Protein AF-A0A941N6B1-F1 (afdb_monomer)

pLDDT: mean 71.6, std 17.78, range [25.84, 94.19]

Foldseek 3Di:
DDDPVVNVVVLVVVLVVVLVVLVVVLVVVVVPPVPPPPPDPDDDPDDPPDDDPPCVVVLVVLLPPDPDDPVVLVVQVLLCLLLVPPDPCPSSVNSNSLSVSLVVLLVSLQVVLVVVCVVPVVVSVVSNVVSVVSSVCSVPVVVVVSNVSSVVLLVLLLVCLLVLLLQLLVCLVVPVASLVSLLVSLVVCCVPRVSNSVLSVQLSVVCVVHPNLVSLVVSCSSSVDVLSVVVSVLCVVCRPPSPPSSVVSNVSSVVSVVVVVVVVVVVVVVVVVVVVVVVVVVVVVVVVCVVCVVVVVVVVCCVVVPVVVVVVVVVVVVVVVVVVVVVVVVVVVVVVVVVVVVVPDDDPDDDDDD

Structure (mmCIF, N/CA/C/O backbone):
data_AF-A0A941N6B1-F1
#
_entry.id   AF-A0A941N6B1-F1
#
loop_
_atom_site.group_PDB
_atom_site.id
_atom_site.type_symbol
_atom_site.label_atom_id
_atom_site.label_alt_id
_atom_site.label_comp_id
_atom_site.label_asym_id
_atom_site.label_entity_id
_atom_site.label_seq_id
_atom_site.pdbx_PDB_ins_code
_atom_site.Cartn_x
_atom_site.Cartn_y
_atom_site.Cartn_z
_atom_site.occupancy
_atom_site.B_iso_or_equiv
_atom_site.auth_seq_id
_atom_site.auth_comp_id
_atom_site.auth_asym_id
_atom_site.auth_atom_id
_atom_site.pdbx_PDB_model_num
ATOM 1 N N . MET A 1 1 ? -33.168 34.845 32.664 1.00 43.12 1 MET A N 1
ATOM 2 C CA . MET A 1 1 ? -33.801 34.645 31.342 1.00 43.12 1 MET A CA 1
ATOM 3 C C . MET A 1 1 ? -33.244 33.358 30.769 1.00 43.12 1 MET A C 1
ATOM 5 O O . MET A 1 1 ? -32.049 33.274 30.522 1.00 43.12 1 MET A O 1
ATOM 9 N N . THR A 1 2 ? -34.079 32.328 30.739 1.00 44.28 2 THR A N 1
ATOM 10 C CA . THR A 1 2 ? -33.738 30.943 30.415 1.00 44.28 2 THR A CA 1
ATOM 11 C C . THR A 1 2 ? -33.480 30.797 28.919 1.00 44.28 2 THR A C 1
ATOM 13 O O . THR A 1 2 ? -34.307 31.182 28.098 1.00 44.28 2 THR A O 1
ATOM 16 N N . VAL A 1 3 ? -32.328 30.235 28.557 1.00 50.97 3 VAL A N 1
ATOM 17 C CA . VAL A 1 3 ? -32.100 29.738 27.197 1.00 50.97 3 VAL A CA 1
ATOM 18 C C . VAL A 1 3 ? -33.069 28.579 26.994 1.00 50.97 3 VAL A C 1
ATOM 20 O O . VAL A 1 3 ? -33.001 27.587 27.718 1.00 50.97 3 VAL A O 1
ATOM 23 N N . THR A 1 4 ? -34.018 28.726 26.073 1.00 61.66 4 THR A N 1
ATOM 24 C CA . THR A 1 4 ? -34.947 27.650 25.728 1.00 61.66 4 THR A CA 1
ATOM 25 C C . THR A 1 4 ? -34.169 26.512 25.072 1.00 61.66 4 THR A C 1
ATOM 27 O O . THR A 1 4 ? -33.233 26.750 24.305 1.00 61.66 4 THR A O 1
ATOM 30 N N . ALA A 1 5 ? -34.535 25.267 25.386 1.00 59.88 5 ALA A N 1
ATOM 31 C CA . ALA A 1 5 ? -33.906 24.063 24.837 1.00 59.88 5 ALA A CA 1
ATOM 32 C C . ALA A 1 5 ? -33.802 24.101 23.296 1.00 59.88 5 ALA A C 1
ATOM 34 O O . ALA A 1 5 ? -32.828 23.605 22.732 1.00 59.88 5 ALA A O 1
ATOM 35 N N . ASP A 1 6 ? -34.733 24.794 22.637 1.00 61.31 6 ASP A N 1
ATOM 36 C CA . ASP A 1 6 ? -34.735 25.045 21.195 1.00 61.31 6 ASP A CA 1
ATOM 37 C C . ASP A 1 6 ? -33.482 25.777 20.702 1.00 61.31 6 ASP A C 1
ATOM 39 O O . ASP A 1 6 ? -32.901 25.394 19.691 1.00 61.31 6 ASP A O 1
ATOM 43 N N . GLN A 1 7 ? -32.996 26.786 21.431 1.00 62.84 7 GLN A N 1
ATOM 44 C CA . GLN A 1 7 ? -31.785 27.525 21.049 1.00 62.84 7 GLN A CA 1
ATOM 45 C C . GLN A 1 7 ? -30.529 26.643 21.141 1.00 62.84 7 GLN A C 1
ATOM 47 O O . GLN A 1 7 ? -29.601 26.791 20.344 1.00 62.84 7 GLN A O 1
ATOM 52 N N . MET A 1 8 ? -30.509 25.684 22.075 1.00 57.06 8 MET A N 1
ATOM 53 C CA . MET A 1 8 ? -29.417 24.712 22.207 1.00 57.06 8 MET A CA 1
ATOM 54 C C . MET A 1 8 ? -29.451 23.672 21.083 1.00 57.06 8 MET A C 1
ATOM 56 O O . MET A 1 8 ? -28.404 23.295 20.554 1.00 57.06 8 MET A O 1
ATOM 60 N N . LEU A 1 9 ? -30.653 23.241 20.694 1.00 63.19 9 LEU A N 1
ATOM 61 C CA . LEU A 1 9 ? -30.864 22.267 19.629 1.00 63.19 9 LEU A CA 1
ATOM 62 C C . LEU A 1 9 ? -30.492 22.867 18.269 1.00 63.19 9 LEU A C 1
ATOM 64 O O . LEU A 1 9 ? -29.760 22.235 17.515 1.00 63.19 9 LEU A O 1
ATOM 68 N N . ILE A 1 10 ? -30.877 24.121 18.006 1.00 69.56 10 ILE A N 1
ATOM 69 C CA . ILE A 1 10 ? -30.529 24.846 16.775 1.00 69.56 10 ILE A CA 1
ATOM 70 C C . ILE A 1 10 ? -29.013 25.049 16.663 1.00 69.56 10 ILE A C 1
ATOM 72 O O . ILE A 1 10 ? -28.445 24.771 15.610 1.00 69.56 10 ILE A O 1
ATOM 76 N N . ALA A 1 11 ? -28.327 25.470 17.730 1.00 58.66 11 ALA A N 1
ATOM 77 C CA . ALA A 1 11 ? -26.875 25.669 17.691 1.00 58.66 11 ALA A CA 1
ATOM 78 C C . ALA A 1 11 ? -26.107 24.357 17.443 1.00 58.66 11 ALA A C 1
ATOM 80 O O . ALA A 1 11 ? -25.163 24.331 16.650 1.00 58.66 11 ALA A O 1
ATOM 81 N N . ALA A 1 12 ? -26.536 23.256 18.069 1.00 60.72 12 ALA A N 1
ATOM 82 C CA . ALA A 1 12 ? -25.964 21.933 17.831 1.00 60.72 12 ALA A CA 1
ATOM 83 C C . ALA A 1 12 ? -26.237 21.438 16.401 1.00 60.72 12 ALA A C 1
ATOM 85 O O . ALA A 1 12 ? -25.338 20.887 15.763 1.00 60.72 12 ALA A O 1
ATOM 86 N N . PHE A 1 13 ? -27.442 21.682 15.876 1.00 73.56 13 PHE A N 1
ATOM 87 C CA . PHE A 1 13 ? -27.813 21.307 14.513 1.00 73.56 13 PHE A CA 1
ATOM 88 C C . PHE A 1 13 ? -27.018 22.103 13.479 1.00 73.56 13 PHE A C 1
ATOM 90 O O . PHE A 1 13 ? -26.454 21.509 12.570 1.00 73.56 13 PHE A O 1
ATOM 97 N N . VAL A 1 14 ? -26.905 23.424 13.646 1.00 72.44 14 VAL A N 1
ATOM 98 C CA . VAL A 1 14 ? -26.147 24.311 12.748 1.00 72.44 14 VAL A CA 1
ATOM 99 C C . VAL A 1 14 ? -24.652 23.988 12.785 1.00 72.44 14 VAL A C 1
ATOM 101 O O . VAL A 1 14 ? -24.006 23.937 11.741 1.00 72.44 14 VAL A O 1
ATOM 104 N N . GLY A 1 15 ? -24.097 23.698 13.966 1.00 64.06 15 GLY A N 1
ATOM 105 C CA . GLY A 1 15 ? -22.713 23.241 14.097 1.00 64.06 15 GLY A CA 1
ATOM 106 C C . GLY A 1 15 ? -22.473 21.898 13.401 1.00 64.06 15 GLY A C 1
ATOM 107 O O . GLY A 1 15 ? -21.506 21.757 12.655 1.00 64.06 15 GLY A O 1
ATOM 108 N N . CYS A 1 16 ? -23.374 20.927 13.583 1.00 67.62 16 CYS A N 1
ATOM 109 C CA . CYS A 1 16 ? -23.267 19.617 12.939 1.00 67.62 16 CYS A CA 1
ATOM 110 C C . CYS A 1 16 ? -23.461 19.690 11.421 1.00 67.62 16 CYS A C 1
ATOM 112 O O . CYS A 1 16 ? -22.735 19.015 10.695 1.00 67.62 16 CYS A O 1
ATOM 114 N N . THR A 1 17 ? -24.389 20.510 10.919 1.00 70.88 17 THR A N 1
ATOM 115 C CA . THR A 1 17 ? -24.634 20.658 9.477 1.00 70.88 17 THR A CA 1
ATOM 116 C C . THR A 1 17 ? -23.510 21.412 8.783 1.00 70.88 17 THR A C 1
ATOM 118 O O . THR A 1 17 ? -23.092 20.987 7.711 1.00 70.88 17 THR A O 1
ATOM 121 N N . LEU A 1 18 ? -22.945 22.457 9.398 1.00 67.56 18 LEU A N 1
ATOM 122 C CA . LEU A 1 18 ? -21.764 23.144 8.864 1.00 67.56 18 LEU A CA 1
ATOM 123 C C . LEU A 1 18 ? -20.530 22.238 8.873 1.00 67.56 18 LEU A C 1
ATOM 125 O O . LEU A 1 18 ? -19.779 22.220 7.901 1.00 67.56 18 LEU A O 1
ATOM 129 N N . LEU A 1 19 ? -20.335 21.443 9.929 1.00 64.88 19 LEU A N 1
ATOM 130 C CA . LEU A 1 19 ? -19.228 20.489 10.004 1.00 64.88 19 LEU A CA 1
ATOM 131 C C . LEU A 1 19 ? -19.401 19.369 8.967 1.00 64.88 19 LEU A C 1
ATOM 133 O O . LEU A 1 19 ? -18.454 19.055 8.249 1.00 64.88 19 LEU A O 1
ATOM 137 N N . ALA A 1 20 ? -20.615 18.834 8.808 1.00 67.56 20 ALA A N 1
ATOM 138 C CA . ALA A 1 20 ? -20.938 17.843 7.783 1.00 67.56 20 ALA A CA 1
ATOM 139 C C . ALA A 1 20 ? -20.770 18.400 6.359 1.00 67.56 20 ALA A C 1
ATOM 141 O O . ALA A 1 20 ? -20.212 17.717 5.502 1.00 67.56 20 ALA A O 1
ATOM 142 N N . LEU A 1 21 ? -21.187 19.643 6.107 1.00 72.75 21 LEU A N 1
ATOM 143 C CA . LEU A 1 21 ? -21.053 20.306 4.809 1.00 72.75 21 LEU A CA 1
ATOM 144 C C . LEU A 1 21 ? -19.586 20.623 4.487 1.00 72.75 21 LEU A C 1
ATOM 146 O O . LEU A 1 21 ? -19.147 20.388 3.365 1.00 72.75 21 LEU A O 1
ATOM 150 N N . CYS A 1 22 ? -18.789 21.045 5.471 1.00 62.22 22 CYS A N 1
ATOM 151 C CA . CYS A 1 22 ? -17.341 21.213 5.319 1.00 62.22 22 CYS A CA 1
ATOM 152 C C . CYS A 1 22 ? -16.633 19.880 5.040 1.00 62.22 22 CYS A C 1
ATOM 154 O O . CYS A 1 22 ? -15.787 19.811 4.149 1.00 62.22 22 CYS A O 1
ATOM 156 N N . VAL A 1 23 ? -17.003 18.805 5.744 1.00 64.56 23 VAL A N 1
ATOM 157 C CA . VAL A 1 23 ? -16.482 17.453 5.480 1.00 64.56 23 VAL A CA 1
ATOM 158 C C . VAL A 1 23 ? -16.884 16.974 4.083 1.00 64.56 23 VAL A C 1
ATOM 160 O O . VAL A 1 23 ? -16.048 16.421 3.375 1.00 64.56 23 VAL A O 1
ATOM 163 N N . GLN A 1 24 ? -18.117 17.235 3.639 1.00 66.19 24 GLN A N 1
ATOM 164 C CA . GLN A 1 24 ? -18.575 16.903 2.286 1.00 66.19 24 GLN A CA 1
ATOM 165 C C . GLN A 1 24 ? -17.889 17.739 1.200 1.00 66.19 24 GLN A C 1
ATOM 167 O O . GLN A 1 24 ? -17.596 17.205 0.134 1.00 66.19 24 GLN A O 1
ATOM 172 N N . LEU A 1 25 ? -17.598 19.018 1.445 1.00 63.56 25 LEU A N 1
ATOM 173 C CA . LEU A 1 25 ? -16.858 19.870 0.510 1.00 63.56 25 LEU A CA 1
ATOM 174 C C . LEU A 1 25 ? -15.389 19.464 0.414 1.00 63.56 25 LEU A C 1
ATOM 176 O O . LEU A 1 25 ? -14.851 19.436 -0.688 1.00 63.56 25 LEU A O 1
ATOM 180 N N . ILE A 1 26 ? -14.760 19.073 1.525 1.00 59.50 26 ILE A N 1
ATOM 181 C CA . ILE A 1 26 ? -13.429 18.459 1.506 1.00 59.50 26 ILE A CA 1
ATOM 182 C C . ILE A 1 26 ? -13.492 17.135 0.739 1.00 59.50 26 ILE A C 1
ATOM 184 O O . ILE A 1 26 ? -12.717 16.931 -0.186 1.00 59.50 26 ILE A O 1
ATOM 188 N N . ALA A 1 27 ? -14.452 16.258 1.038 1.00 55.72 27 ALA A N 1
ATOM 189 C CA . ALA A 1 27 ? -14.603 14.991 0.328 1.00 55.72 27 ALA A CA 1
ATOM 190 C C . ALA A 1 27 ? -14.832 15.190 -1.180 1.00 55.72 27 ALA A C 1
ATOM 192 O O . ALA A 1 27 ? -14.247 14.464 -1.974 1.00 55.72 27 ALA A O 1
ATOM 193 N N . ARG A 1 28 ? -15.622 16.193 -1.591 1.00 57.41 28 ARG A N 1
ATOM 194 C CA . ARG A 1 28 ? -15.889 16.518 -3.004 1.00 57.41 28 ARG A CA 1
ATOM 195 C C . ARG A 1 28 ? -14.727 17.224 -3.698 1.00 57.41 28 ARG A C 1
ATOM 197 O O . ARG A 1 28 ? -14.418 16.868 -4.826 1.00 57.41 28 ARG A O 1
ATOM 204 N N . GLY A 1 29 ? -14.059 18.167 -3.037 1.00 51.62 29 GLY A N 1
ATOM 205 C CA . GLY A 1 29 ? -12.864 18.835 -3.566 1.00 51.62 29 GLY A CA 1
ATOM 206 C C . GLY A 1 29 ? -11.675 17.883 -3.720 1.00 51.62 29 GLY A C 1
ATOM 207 O O . GLY A 1 29 ? -10.815 18.100 -4.563 1.00 51.62 29 GLY A O 1
ATOM 208 N N . LEU A 1 30 ? -11.657 16.796 -2.945 1.00 50.44 30 LEU A N 1
ATOM 209 C CA . LEU A 1 30 ? -10.682 15.710 -3.052 1.00 50.44 30 LEU A CA 1
ATOM 210 C C . LEU A 1 30 ? -11.133 14.569 -3.979 1.00 50.44 30 LEU A C 1
ATOM 212 O O . LEU A 1 30 ? -10.287 13.848 -4.501 1.00 50.44 30 LEU A O 1
ATOM 216 N N . ALA A 1 31 ? -12.443 14.404 -4.193 1.00 42.66 31 ALA A N 1
ATOM 217 C CA . ALA A 1 31 ? -13.021 13.466 -5.160 1.00 42.66 31 ALA A CA 1
ATOM 218 C C . ALA A 1 31 ? -13.128 14.044 -6.577 1.00 42.66 31 ALA A C 1
ATOM 220 O O . ALA A 1 31 ? -13.422 13.297 -7.511 1.00 42.66 31 ALA A O 1
ATOM 221 N N . GLN A 1 32 ? -12.858 15.340 -6.767 1.00 44.34 32 GLN A N 1
ATOM 222 C CA . GLN A 1 32 ? -12.487 15.855 -8.077 1.00 44.34 32 GLN A CA 1
ATOM 223 C C . GLN A 1 32 ? -11.151 15.217 -8.445 1.00 44.34 32 GLN A C 1
ATOM 225 O O . GLN A 1 32 ? -10.081 15.732 -8.133 1.00 44.34 32 GLN A O 1
ATOM 230 N N . LYS A 1 33 ? -11.247 14.050 -9.095 1.00 36.84 33 LYS A N 1
ATOM 231 C CA . LYS A 1 33 ? -10.248 13.544 -10.029 1.00 36.84 33 LYS A CA 1
ATOM 232 C C . LYS A 1 33 ? -9.830 14.781 -10.836 1.00 36.84 33 LYS A C 1
ATOM 234 O O . LYS A 1 33 ? -10.687 15.288 -11.565 1.00 36.84 33 LYS A O 1
ATOM 239 N N . PRO A 1 34 ? -8.619 15.353 -10.647 1.00 39.38 34 PRO A N 1
ATOM 240 C CA . PRO A 1 34 ? -8.145 16.317 -11.624 1.00 39.38 34 PRO A CA 1
ATOM 241 C C . PRO A 1 34 ? -8.257 15.559 -12.934 1.00 39.38 34 PRO A C 1
ATOM 243 O O . PRO A 1 34 ? -7.842 14.394 -12.980 1.00 39.38 34 PRO A O 1
ATOM 246 N N . ALA A 1 35 ? -8.993 16.137 -13.885 1.00 33.75 35 ALA A N 1
ATOM 247 C CA . ALA A 1 35 ? -9.203 15.531 -15.183 1.00 33.75 35 ALA A CA 1
ATOM 248 C C . ALA A 1 35 ? -7.864 14.924 -15.596 1.00 33.75 35 ALA A C 1
ATOM 250 O O . ALA A 1 35 ? -6.841 15.611 -15.543 1.00 33.75 35 ALA A O 1
ATOM 251 N N . GLY A 1 36 ? -7.857 13.610 -15.842 1.00 35.09 36 GLY A N 1
ATOM 252 C CA . GLY A 1 36 ? -6.786 13.071 -16.653 1.00 35.09 36 GLY A CA 1
ATOM 253 C C . GLY A 1 36 ? -6.908 13.880 -17.925 1.00 35.09 36 GLY A C 1
ATOM 254 O O . GLY A 1 36 ? -7.916 13.759 -18.612 1.00 35.09 36 GLY A O 1
ATOM 255 N N . GLU A 1 37 ? -6.000 14.831 -18.116 1.00 34.66 37 GLU A N 1
ATOM 256 C CA . GLU A 1 37 ? -5.733 15.307 -19.453 1.00 34.66 37 GLU A CA 1
ATOM 257 C C . GLU A 1 37 ? -5.321 14.038 -20.179 1.00 34.66 37 GLU A C 1
ATOM 259 O O . GLU A 1 37 ? -4.332 13.398 -19.809 1.00 34.66 37 GLU A O 1
ATOM 264 N N . ASP A 1 38 ? -6.197 13.592 -21.073 1.00 29.31 38 ASP A N 1
ATOM 265 C CA . ASP A 1 38 ? -5.903 12.531 -22.011 1.00 29.31 38 ASP A CA 1
ATOM 266 C C . ASP A 1 38 ? -4.606 12.957 -22.701 1.00 29.31 38 ASP A C 1
ATOM 268 O O . ASP A 1 38 ? -4.573 13.929 -23.457 1.00 29.31 38 ASP A O 1
ATOM 272 N N . PHE A 1 39 ? -3.500 12.322 -22.318 1.00 37.22 39 PHE A N 1
ATOM 273 C CA . PHE A 1 39 ? -2.196 12.622 -22.877 1.00 37.22 39 PHE A CA 1
ATOM 274 C C . PHE A 1 39 ? -2.171 12.032 -24.287 1.00 37.22 39 PHE A C 1
ATOM 276 O O . PHE A 1 39 ? -1.805 10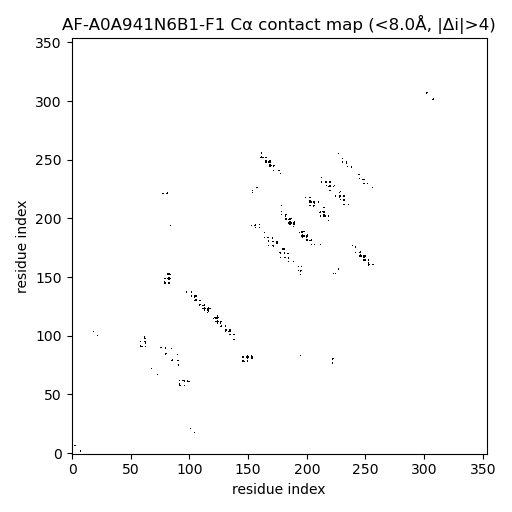.874 -24.484 1.00 37.22 39 PHE A O 1
ATOM 283 N N . GLU A 1 40 ? -2.628 12.820 -25.259 1.00 28.77 40 GLU A N 1
ATOM 284 C CA . GLU A 1 40 ? -2.414 12.563 -26.680 1.00 28.77 40 GLU A CA 1
ATOM 285 C C . GLU A 1 40 ? -0.905 12.675 -26.975 1.00 28.77 40 GLU A C 1
ATOM 287 O O . GLU A 1 40 ? -0.305 13.738 -26.774 1.00 28.77 40 GLU A O 1
ATOM 292 N N . PRO A 1 41 ? -0.244 11.595 -27.430 1.00 32.19 41 PRO A N 1
ATOM 293 C CA . PRO A 1 41 ? 1.192 11.605 -27.652 1.00 32.19 41 PRO A CA 1
ATOM 294 C C . PRO A 1 41 ? 1.497 12.313 -28.978 1.00 32.19 41 PRO A C 1
ATOM 296 O O . PRO A 1 41 ? 1.450 11.697 -30.042 1.00 32.19 41 PRO A O 1
ATOM 299 N N . GLY A 1 42 ? 1.829 13.605 -28.931 1.00 33.56 42 GLY A N 1
ATOM 300 C CA . GLY A 1 42 ? 2.245 14.324 -30.141 1.00 33.56 42 GLY A CA 1
ATOM 301 C C . GLY A 1 42 ? 2.570 15.811 -30.018 1.00 33.56 42 GLY A C 1
ATOM 302 O O . GLY A 1 42 ? 3.196 16.347 -30.931 1.00 33.56 42 GLY A O 1
ATOM 303 N N . GLU A 1 43 ? 2.208 16.495 -28.930 1.00 25.84 43 GLU A N 1
ATOM 304 C CA . GLU A 1 43 ? 2.400 17.947 -28.853 1.00 25.84 43 GLU A CA 1
ATOM 305 C C . GLU A 1 43 ? 3.670 18.325 -28.077 1.00 25.84 43 GLU A C 1
ATOM 307 O O . GLU A 1 43 ? 3.862 17.996 -26.906 1.00 25.84 43 GLU A O 1
ATOM 312 N N . SER A 1 44 ? 4.582 19.001 -28.776 1.00 27.75 44 SER A N 1
ATOM 313 C CA . SER A 1 44 ? 5.850 19.510 -28.261 1.00 27.75 44 SER A CA 1
ATOM 314 C C . SER A 1 44 ? 5.668 20.306 -26.968 1.00 27.75 44 SER A C 1
ATOM 316 O O . SER A 1 44 ? 4.887 21.255 -26.920 1.00 27.75 44 SER A O 1
ATOM 318 N N . VAL A 1 45 ? 6.465 19.962 -25.951 1.00 37.34 45 VAL A N 1
ATOM 319 C CA . VAL A 1 45 ? 6.555 20.627 -24.642 1.00 37.34 45 VAL A CA 1
ATOM 320 C C . VAL A 1 45 ? 7.097 22.055 -24.801 1.00 37.34 45 VAL A C 1
ATOM 322 O O . VAL A 1 45 ? 8.258 22.345 -24.524 1.00 37.34 45 VAL A O 1
ATOM 325 N N . GLN A 1 46 ? 6.255 22.973 -25.263 1.00 29.98 46 GLN A N 1
ATOM 326 C CA . GLN A 1 46 ? 6.505 24.409 -25.253 1.00 29.98 46 GLN A CA 1
ATOM 327 C C . GLN A 1 46 ? 5.196 25.133 -24.959 1.00 29.98 46 GLN A C 1
ATOM 329 O O . GLN A 1 46 ? 4.392 25.403 -25.841 1.00 29.98 46 GLN A O 1
ATOM 334 N N . GLY A 1 47 ? 5.003 25.470 -23.683 1.00 31.11 47 GLY A N 1
ATOM 335 C CA . GLY A 1 47 ? 3.927 26.368 -23.274 1.00 31.11 47 GLY A CA 1
ATOM 336 C C . GLY A 1 47 ? 3.145 25.915 -22.052 1.00 31.11 47 GLY A C 1
ATOM 337 O O . GLY A 1 47 ? 1.920 25.911 -22.091 1.00 31.11 47 GLY A O 1
ATOM 338 N N . VAL A 1 48 ? 3.808 25.632 -20.924 1.00 32.41 48 VAL A N 1
ATOM 339 C CA . VAL A 1 48 ? 3.110 25.644 -19.626 1.00 32.41 48 VAL A CA 1
ATOM 340 C C . VAL A 1 48 ? 2.823 27.105 -19.264 1.00 32.41 48 VAL A C 1
ATOM 342 O O . VAL A 1 48 ? 3.530 27.743 -18.487 1.00 32.41 48 VAL A O 1
ATOM 345 N N . ARG A 1 49 ? 1.794 27.676 -19.895 1.00 28.66 49 ARG A N 1
ATOM 346 C CA . ARG A 1 49 ? 1.201 28.955 -19.507 1.00 28.66 49 ARG A CA 1
ATOM 347 C C . ARG A 1 49 ? 0.421 28.704 -18.221 1.00 28.66 49 ARG A C 1
ATOM 349 O O . ARG A 1 49 ? -0.626 28.073 -18.250 1.00 28.66 49 ARG A O 1
ATOM 356 N N . HIS A 1 50 ? 0.952 29.168 -17.094 1.00 35.75 50 HIS A N 1
ATOM 357 C CA . HIS A 1 50 ? 0.299 29.125 -15.786 1.00 35.75 50 HIS A CA 1
ATOM 358 C C . HIS A 1 50 ? -1.057 29.866 -15.816 1.00 35.75 50 HIS A C 1
ATOM 360 O O . HIS A 1 50 ? -1.057 31.0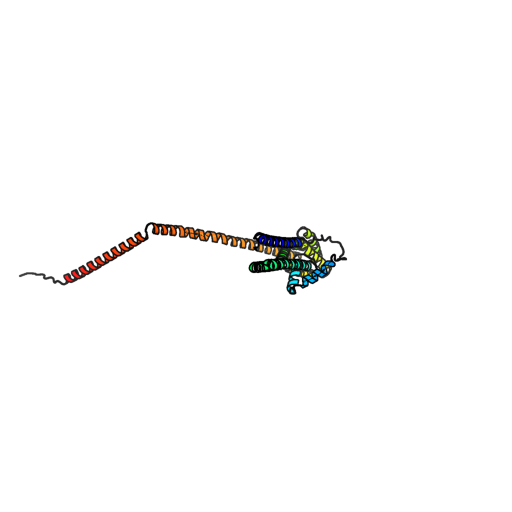97 -15.871 1.00 35.75 50 HIS A O 1
ATOM 366 N N . PRO A 1 51 ? -2.220 29.192 -15.713 1.00 33.31 51 PRO A N 1
ATOM 367 C CA . PRO A 1 51 ? -3.495 29.869 -15.538 1.00 33.31 51 PRO A CA 1
ATOM 368 C C . PRO A 1 51 ? -3.783 29.934 -14.032 1.00 33.31 51 PRO A C 1
ATOM 370 O O . PRO A 1 51 ? -4.166 28.938 -13.416 1.00 33.31 51 PRO A O 1
ATOM 373 N N . GLY A 1 52 ? -3.552 31.095 -13.410 1.00 35.16 52 GLY A N 1
ATOM 374 C CA . GLY A 1 52 ? -3.983 31.346 -12.024 1.00 35.16 52 GLY A CA 1
ATOM 375 C C . GLY A 1 52 ? -3.013 32.125 -11.131 1.00 35.16 52 GLY A C 1
ATOM 376 O O . GLY A 1 52 ? -2.876 31.792 -9.953 1.00 35.16 52 GLY A O 1
ATOM 377 N N . GLU A 1 53 ? -2.349 33.160 -11.651 1.00 39.56 53 GLU A N 1
ATOM 378 C CA . GLU A 1 53 ? -1.425 34.016 -10.884 1.00 39.56 53 GLU A CA 1
ATOM 379 C C . GLU A 1 53 ? -2.076 34.804 -9.728 1.00 39.56 53 GLU A C 1
ATOM 381 O O . GLU A 1 53 ? -1.374 35.237 -8.817 1.00 39.56 53 GLU A O 1
ATOM 386 N N . SER A 1 54 ? -3.405 34.932 -9.667 1.00 42.81 54 SER A N 1
ATOM 387 C CA . SER A 1 54 ? -4.071 35.705 -8.604 1.00 42.81 54 SER A CA 1
ATOM 388 C C . SER A 1 54 ? -4.237 34.954 -7.272 1.00 42.81 54 SER A C 1
ATOM 390 O O . SER A 1 54 ? -4.419 35.585 -6.232 1.00 42.81 54 SER A O 1
ATOM 392 N N . ILE A 1 55 ? -4.122 33.617 -7.254 1.00 44.09 55 ILE A N 1
ATOM 393 C CA . ILE A 1 55 ? -4.319 32.793 -6.039 1.00 44.09 55 ILE A CA 1
ATOM 394 C C . ILE A 1 55 ? -2.977 32.383 -5.398 1.00 44.09 55 ILE A C 1
ATOM 396 O O . ILE A 1 55 ? -2.937 31.997 -4.226 1.00 44.09 55 ILE A O 1
ATOM 400 N N . GLY A 1 56 ? -1.858 32.512 -6.125 1.00 43.09 56 GLY A N 1
ATOM 401 C CA . GLY A 1 56 ? -0.520 32.062 -5.708 1.00 43.09 56 GLY A CA 1
ATOM 402 C C . GLY A 1 56 ? 0.064 32.784 -4.486 1.00 43.09 56 GLY A C 1
ATOM 403 O O . GLY A 1 56 ? 0.793 32.187 -3.690 1.00 43.09 56 GLY A O 1
ATOM 404 N N . PHE A 1 57 ? -0.279 34.059 -4.296 1.00 44.34 57 PHE A N 1
ATOM 405 C CA . PHE A 1 57 ? 0.219 34.856 -3.171 1.00 44.34 57 PHE A CA 1
ATOM 406 C C . PHE A 1 57 ? -0.475 34.487 -1.851 1.00 44.34 57 PHE A C 1
ATOM 408 O O . PHE A 1 57 ? 0.181 34.227 -0.841 1.00 44.34 57 PHE A O 1
ATOM 415 N N . VAL A 1 58 ? -1.806 34.362 -1.880 1.00 46.31 58 VAL A N 1
ATOM 416 C CA . VAL A 1 58 ? -2.620 34.007 -0.706 1.00 46.31 58 VAL A CA 1
ATOM 417 C C . VAL A 1 58 ? -2.361 32.560 -0.276 1.00 46.31 58 VAL A C 1
ATOM 419 O O . VAL A 1 58 ? -2.256 32.284 0.917 1.00 46.31 58 VAL A O 1
ATOM 422 N N . THR A 1 59 ? -2.158 31.642 -1.230 1.00 47.03 59 THR A N 1
ATOM 423 C CA . THR A 1 59 ? -1.763 30.251 -0.934 1.00 47.03 59 THR A CA 1
ATOM 424 C C . THR A 1 59 ? -0.389 30.161 -0.265 1.00 47.03 59 THR A C 1
ATOM 426 O O . THR A 1 59 ? -0.238 29.384 0.678 1.00 47.03 59 THR A O 1
ATOM 429 N N . ARG A 1 60 ? 0.605 30.965 -0.678 1.00 48.75 60 ARG A N 1
ATOM 430 C CA . ARG A 1 60 ? 1.929 31.005 -0.022 1.00 48.75 60 ARG A CA 1
ATOM 431 C C . ARG A 1 60 ? 1.879 31.596 1.387 1.00 48.75 60 ARG A C 1
ATOM 433 O O . ARG A 1 60 ? 2.541 31.061 2.274 1.00 48.75 60 ARG A O 1
ATOM 440 N N . LEU A 1 61 ? 1.076 32.638 1.608 1.00 42.09 61 LEU A N 1
ATOM 441 C CA . LEU A 1 61 ? 0.914 33.247 2.931 1.00 42.09 61 LEU A CA 1
ATOM 442 C C . LEU A 1 61 ? 0.164 32.326 3.907 1.00 42.09 61 LEU A C 1
ATOM 444 O O . LEU A 1 61 ? 0.619 32.139 5.033 1.00 42.09 61 LEU A O 1
ATOM 448 N N . LEU A 1 62 ? -0.912 31.659 3.472 1.00 42.03 62 LEU A N 1
ATOM 449 C CA . LEU A 1 62 ? -1.646 30.699 4.313 1.00 42.03 62 LEU A CA 1
ATOM 450 C C . LEU A 1 62 ? -0.879 29.391 4.572 1.00 42.03 62 LEU A C 1
ATOM 452 O O . LEU A 1 62 ? -1.070 28.758 5.614 1.00 42.03 62 LEU A O 1
ATOM 456 N N . ALA A 1 63 ? 0.008 28.977 3.662 1.00 41.91 63 ALA A N 1
ATOM 457 C CA . ALA A 1 63 ? 0.903 27.837 3.875 1.00 41.91 63 ALA A CA 1
ATOM 458 C C . ALA A 1 63 ? 2.037 28.133 4.880 1.00 41.91 63 ALA A C 1
ATOM 460 O O . ALA A 1 63 ? 2.699 27.197 5.339 1.00 41.91 63 ALA A O 1
ATOM 461 N N . GLY A 1 64 ? 2.266 29.410 5.215 1.00 41.59 64 GLY A N 1
ATOM 462 C CA . GLY A 1 64 ? 3.286 29.873 6.161 1.00 41.59 64 GLY A CA 1
ATOM 463 C C . GLY A 1 64 ? 2.844 29.924 7.628 1.00 41.59 64 GLY A C 1
ATOM 464 O O . GLY A 1 64 ? 3.698 30.038 8.499 1.00 41.59 64 GLY A O 1
ATOM 465 N N . ILE A 1 65 ? 1.543 29.800 7.922 1.00 44.31 65 ILE A N 1
ATOM 466 C CA . ILE A 1 65 ? 0.995 30.005 9.280 1.00 44.31 65 ILE A CA 1
ATOM 467 C C . ILE A 1 65 ? 1.330 28.845 10.240 1.00 44.31 65 ILE A C 1
ATOM 469 O O . ILE A 1 65 ? 1.351 29.038 11.452 1.00 44.31 65 ILE A O 1
ATOM 473 N N . PHE A 1 66 ? 1.680 27.660 9.726 1.00 39.94 66 PHE A N 1
ATOM 474 C CA . PHE A 1 66 ? 2.193 26.556 10.543 1.00 39.94 66 PHE A CA 1
ATOM 475 C C . PHE A 1 66 ? 3.512 26.023 9.965 1.00 39.94 66 PHE A C 1
ATOM 477 O O . PHE A 1 66 ? 3.502 25.471 8.857 1.00 39.94 66 PHE A O 1
ATOM 484 N N . PRO A 1 67 ? 4.646 26.137 10.684 1.00 37.31 67 PRO A N 1
ATOM 485 C CA . PRO A 1 67 ? 5.904 25.539 10.264 1.00 37.31 67 PRO A CA 1
ATOM 486 C C . PRO A 1 67 ? 5.787 24.017 10.383 1.00 37.31 67 PRO A C 1
ATOM 488 O O . PRO A 1 67 ? 6.045 23.429 11.428 1.00 37.31 67 PRO A O 1
ATOM 491 N N . GLN A 1 68 ? 5.369 23.351 9.305 1.00 44.44 68 GLN A N 1
ATOM 492 C CA . GLN A 1 68 ? 5.586 21.915 9.194 1.00 44.44 68 GLN A CA 1
ATOM 493 C C . GLN A 1 68 ? 7.088 21.673 9.044 1.00 44.44 68 GLN A C 1
ATOM 495 O O . GLN A 1 68 ? 7.737 22.240 8.161 1.00 44.44 68 GLN A O 1
ATOM 500 N N . THR A 1 69 ? 7.627 20.829 9.921 1.00 42.09 69 THR A N 1
ATOM 501 C CA . THR A 1 69 ? 8.999 20.318 9.902 1.00 42.09 69 THR A CA 1
ATOM 502 C C . THR A 1 69 ? 9.387 19.936 8.470 1.00 42.09 69 THR A C 1
ATOM 504 O O . THR A 1 69 ? 8.598 19.288 7.781 1.00 42.09 69 THR A O 1
ATOM 507 N N . ARG A 1 70 ? 10.592 20.312 8.008 1.00 44.72 70 ARG A N 1
ATOM 508 C CA . ARG A 1 70 ? 11.070 20.047 6.630 1.00 44.72 70 ARG A CA 1
ATOM 509 C C . ARG A 1 70 ? 10.843 18.593 6.175 1.00 44.72 70 ARG A C 1
ATOM 511 O O . ARG A 1 70 ? 10.490 18.382 5.021 1.00 44.72 70 ARG A O 1
ATOM 518 N N . GLY A 1 71 ? 10.944 17.625 7.092 1.00 44.56 71 GLY A N 1
ATOM 519 C CA . GLY A 1 71 ? 10.649 16.212 6.822 1.00 44.56 71 GLY A CA 1
ATOM 520 C C . GLY A 1 71 ? 9.176 15.913 6.503 1.00 44.56 71 GLY A C 1
ATOM 521 O O . GLY A 1 71 ? 8.904 15.148 5.591 1.00 44.56 71 GLY A O 1
ATOM 522 N N . GLY A 1 72 ? 8.210 16.558 7.168 1.00 47.44 72 GLY A N 1
ATOM 523 C CA . GLY A 1 72 ? 6.779 16.314 6.934 1.00 47.44 72 GLY A CA 1
ATOM 524 C C . GLY A 1 72 ? 6.299 16.779 5.556 1.00 47.44 72 GLY A C 1
ATOM 525 O O . GLY A 1 72 ? 5.471 16.111 4.938 1.00 47.44 72 GLY A O 1
ATOM 526 N N . ARG A 1 73 ? 6.863 17.882 5.039 1.00 51.06 73 ARG A N 1
ATOM 527 C CA . ARG A 1 73 ? 6.603 18.348 3.666 1.00 51.06 73 ARG A CA 1
ATOM 528 C C . ARG A 1 73 ? 7.156 17.380 2.622 1.00 51.06 73 ARG A C 1
ATOM 530 O O . ARG A 1 73 ? 6.429 17.044 1.698 1.00 51.06 73 ARG A O 1
ATOM 537 N N . GLN A 1 74 ? 8.376 16.879 2.814 1.00 54.31 74 GLN A N 1
ATOM 538 C CA . GLN A 1 74 ? 8.987 15.900 1.906 1.00 54.31 74 GLN A CA 1
ATOM 539 C C . GLN A 1 74 ? 8.211 14.576 1.885 1.00 54.31 74 GLN A C 1
ATOM 541 O O . GLN A 1 74 ? 7.954 14.035 0.813 1.00 54.31 74 GLN A O 1
ATOM 546 N N . THR A 1 75 ? 7.761 14.085 3.046 1.00 53.69 75 THR A N 1
ATOM 547 C CA . THR A 1 75 ? 6.925 12.877 3.119 1.00 53.69 75 THR A CA 1
ATOM 548 C C . THR A 1 75 ? 5.574 13.083 2.434 1.00 53.69 75 THR A C 1
ATOM 550 O O . THR A 1 75 ? 5.108 12.196 1.725 1.00 53.69 75 THR A O 1
ATOM 553 N N . LEU A 1 76 ? 4.944 14.252 2.603 1.00 51.81 76 LEU A N 1
ATOM 554 C CA . LEU A 1 76 ? 3.684 14.579 1.929 1.00 51.81 76 LEU A CA 1
ATOM 555 C C . LEU A 1 76 ? 3.862 14.702 0.414 1.00 51.81 76 LEU A C 1
ATOM 557 O O . LEU A 1 76 ? 3.081 14.111 -0.323 1.00 51.81 76 LEU A O 1
ATOM 561 N N . GLU A 1 77 ? 4.891 15.404 -0.058 1.00 58.78 77 GLU A N 1
ATOM 562 C CA . GLU A 1 77 ? 5.216 15.498 -1.488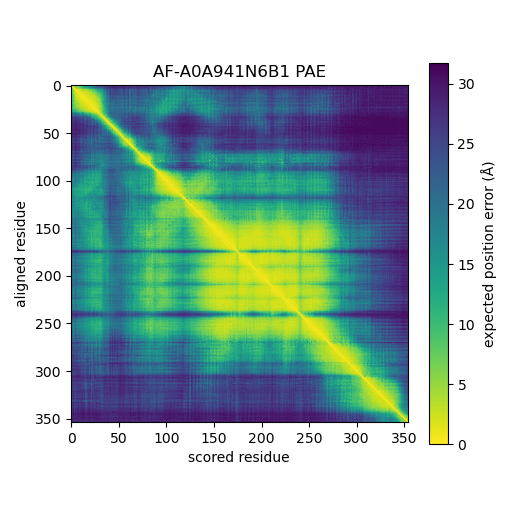 1.00 58.78 77 GLU A CA 1
ATOM 563 C C . GLU A 1 77 ? 5.452 14.115 -2.097 1.00 58.78 77 GLU A C 1
ATOM 565 O O . GLU A 1 77 ? 4.891 13.792 -3.142 1.00 58.78 77 GLU A O 1
ATOM 570 N N . MET A 1 78 ? 6.193 13.252 -1.402 1.00 54.38 78 MET A N 1
ATOM 571 C CA . MET A 1 78 ? 6.439 11.888 -1.858 1.00 54.38 78 MET A CA 1
ATOM 572 C C . MET A 1 78 ? 5.162 11.033 -1.865 1.00 54.38 78 MET A C 1
ATOM 574 O O . MET A 1 78 ? 4.973 10.232 -2.778 1.00 54.38 78 MET A O 1
ATOM 578 N N . LEU A 1 79 ? 4.241 11.240 -0.916 1.00 53.69 79 LEU A N 1
ATOM 579 C CA . LEU A 1 79 ? 2.914 10.611 -0.921 1.00 53.69 79 LEU A CA 1
ATOM 580 C C . LEU A 1 79 ? 2.031 11.106 -2.076 1.00 53.69 79 LEU A C 1
ATOM 582 O O . LEU A 1 79 ? 1.307 10.301 -2.656 1.00 53.69 79 LEU A O 1
ATOM 586 N N . PHE A 1 80 ? 2.099 12.389 -2.441 1.00 57.41 80 PHE A N 1
ATOM 587 C CA . PHE A 1 80 ? 1.367 12.937 -3.590 1.00 57.41 80 PHE A CA 1
ATOM 588 C C . PHE A 1 80 ? 1.904 12.409 -4.925 1.00 57.41 80 PHE A C 1
ATOM 590 O O . PHE A 1 80 ? 1.112 12.025 -5.787 1.00 57.41 80 PHE A O 1
ATOM 597 N N . ILE A 1 81 ? 3.231 12.300 -5.057 1.00 60.41 81 ILE A N 1
ATOM 598 C CA . ILE A 1 81 ? 3.877 11.652 -6.207 1.00 60.41 81 ILE A CA 1
ATOM 599 C C . ILE A 1 81 ? 3.431 10.184 -6.294 1.00 60.41 81 ILE A C 1
ATOM 601 O O . ILE A 1 81 ? 2.966 9.735 -7.339 1.00 60.41 81 ILE A O 1
ATOM 605 N N . ARG A 1 82 ? 3.463 9.446 -5.176 1.00 53.34 82 ARG A N 1
ATOM 606 C CA . ARG A 1 82 ? 2.985 8.051 -5.101 1.00 53.34 82 ARG A CA 1
ATOM 607 C C . ARG A 1 82 ? 1.499 7.904 -5.420 1.00 53.34 82 ARG A C 1
ATOM 609 O O . ARG A 1 82 ? 1.103 6.911 -6.029 1.00 53.34 82 ARG A O 1
ATOM 616 N N . ALA A 1 83 ? 0.676 8.885 -5.055 1.00 50.69 83 ALA A N 1
ATOM 617 C CA . ALA A 1 83 ? -0.756 8.912 -5.347 1.00 50.69 83 ALA A CA 1
ATOM 618 C C . ALA A 1 83 ? -1.085 9.176 -6.830 1.00 50.69 83 ALA A C 1
ATOM 620 O O . ALA A 1 83 ? -2.257 9.101 -7.194 1.00 50.69 83 ALA A O 1
ATOM 621 N N . GLY A 1 84 ? -0.087 9.433 -7.688 1.00 45.16 84 GLY A N 1
ATOM 622 C CA . GLY A 1 84 ? -0.286 9.653 -9.126 1.00 45.16 84 GLY A CA 1
ATOM 623 C C . GLY A 1 84 ? -0.839 11.035 -9.465 1.00 45.16 84 GLY A C 1
ATOM 624 O O . GLY A 1 84 ? -1.295 11.262 -10.580 1.00 45.16 84 GLY A O 1
ATOM 625 N N . GLN A 1 85 ? -0.820 11.969 -8.512 1.00 51.78 85 GLN A N 1
ATOM 626 C CA . GLN A 1 85 ? -1.197 13.356 -8.756 1.00 51.78 85 GLN A CA 1
ATOM 627 C C . GLN A 1 85 ? 0.066 14.160 -9.077 1.00 51.78 85 GLN A C 1
ATOM 629 O O . GLN A 1 85 ? 0.648 14.796 -8.201 1.00 51.78 85 GLN A O 1
ATOM 634 N N . PHE A 1 86 ? 0.486 14.149 -10.346 1.00 50.91 86 PHE A N 1
ATOM 635 C CA . PHE A 1 86 ? 1.675 14.855 -10.862 1.00 50.91 86 PHE A CA 1
ATOM 636 C C . PHE A 1 86 ? 1.515 16.382 -10.950 1.00 50.91 86 PHE A C 1
ATOM 638 O O . PHE A 1 86 ? 2.112 17.052 -11.787 1.00 50.91 86 PHE A O 1
ATOM 645 N N . SER A 1 87 ? 0.710 16.972 -10.074 1.00 41.56 87 SER A N 1
ATOM 646 C CA . SER A 1 87 ? 0.543 18.415 -10.025 1.00 41.56 87 SER A CA 1
ATOM 647 C C . SER A 1 87 ? 1.562 19.012 -9.058 1.00 41.56 87 SER A C 1
ATOM 649 O O . SER A 1 87 ? 1.414 18.935 -7.838 1.00 41.56 87 SER A O 1
ATOM 651 N N . ILE A 1 88 ? 2.558 19.701 -9.622 1.00 43.50 88 ILE A N 1
ATOM 652 C CA . ILE A 1 88 ? 3.522 20.582 -8.931 1.00 43.50 88 ILE A CA 1
ATOM 653 C C . ILE A 1 88 ? 2.835 21.639 -8.032 1.00 43.50 88 ILE A C 1
ATOM 655 O O . ILE A 1 88 ? 3.467 22.242 -7.170 1.00 43.50 88 ILE A O 1
ATOM 659 N N . SER A 1 89 ? 1.518 21.836 -8.179 1.00 46.56 89 SER A N 1
ATOM 660 C CA . SER A 1 89 ? 0.693 22.744 -7.372 1.00 46.56 89 SER A CA 1
ATOM 661 C C . SER A 1 89 ? -0.369 22.058 -6.491 1.00 46.56 89 SER A C 1
ATOM 663 O O . SER A 1 89 ? -1.082 22.760 -5.772 1.00 46.56 89 SER A O 1
ATOM 665 N N . ALA A 1 90 ? -0.507 20.726 -6.494 1.00 50.50 90 ALA A N 1
ATOM 666 C CA . ALA A 1 90 ? -1.558 20.035 -5.732 1.00 50.50 90 ALA A CA 1
ATOM 667 C C . ALA A 1 90 ? -1.264 19.990 -4.230 1.00 50.50 90 ALA A C 1
ATOM 669 O O . ALA A 1 90 ? -2.144 20.305 -3.429 1.00 50.50 90 ALA A O 1
ATOM 670 N N . ALA A 1 91 ? -0.022 19.692 -3.840 1.00 51.12 91 ALA A N 1
ATOM 671 C CA . ALA A 1 91 ? 0.390 19.678 -2.437 1.00 51.12 91 ALA A CA 1
ATOM 672 C C . ALA A 1 91 ? 0.171 21.037 -1.722 1.00 51.12 91 ALA A C 1
ATOM 674 O O . ALA A 1 91 ? -0.449 21.045 -0.652 1.00 51.12 91 ALA A O 1
ATOM 675 N N . PRO A 1 92 ? 0.577 22.201 -2.282 1.00 53.50 92 PRO A N 1
ATOM 676 C CA . PRO A 1 92 ? 0.320 23.495 -1.643 1.00 53.50 92 PRO A CA 1
ATOM 677 C C . PRO A 1 92 ? -1.155 23.925 -1.686 1.00 53.50 92 PRO A C 1
ATOM 679 O O . PRO A 1 92 ? -1.632 24.497 -0.705 1.00 53.50 92 PRO A O 1
ATOM 682 N N . ARG A 1 93 ? -1.914 23.622 -2.754 1.00 55.47 93 ARG A N 1
ATOM 683 C CA . ARG A 1 93 ? -3.366 23.906 -2.804 1.00 55.47 93 ARG A CA 1
ATOM 684 C C . ARG A 1 93 ? -4.139 23.087 -1.772 1.00 55.47 93 ARG A C 1
ATOM 686 O O . ARG A 1 93 ? -4.998 23.632 -1.086 1.00 55.47 93 ARG A O 1
ATOM 693 N N . PHE A 1 94 ? -3.792 21.812 -1.605 1.00 61.22 94 PHE A N 1
ATOM 694 C CA . PHE A 1 94 ? -4.372 20.950 -0.579 1.00 61.22 94 PHE A CA 1
ATOM 695 C C . PHE A 1 94 ? -4.105 21.485 0.829 1.00 61.22 94 PHE A C 1
ATOM 697 O O . PHE A 1 94 ? -5.019 21.580 1.650 1.00 61.22 94 PHE A O 1
ATOM 704 N N . LEU A 1 95 ? -2.859 21.884 1.103 1.00 61.03 95 LEU A N 1
ATOM 705 C CA . LEU A 1 95 ? -2.490 22.455 2.395 1.00 61.03 95 LEU A CA 1
ATOM 706 C C . LEU A 1 95 ? -3.244 23.764 2.671 1.00 61.03 95 LEU A C 1
ATOM 708 O O . LEU A 1 95 ? -3.677 23.988 3.800 1.00 61.03 95 LEU A O 1
ATOM 712 N N . ALA A 1 96 ? -3.428 24.602 1.647 1.00 58.81 96 ALA A N 1
ATOM 713 C CA . ALA A 1 96 ? -4.138 25.870 1.760 1.00 58.81 96 ALA A CA 1
ATOM 714 C C . ALA A 1 96 ? -5.640 25.685 2.017 1.00 58.81 96 ALA A C 1
ATOM 716 O O . ALA A 1 96 ? -6.170 26.316 2.928 1.00 58.81 96 ALA A O 1
ATOM 717 N N . VAL A 1 97 ? -6.311 24.782 1.291 1.00 64.19 97 VAL A N 1
ATOM 718 C CA . VAL A 1 97 ? -7.728 24.455 1.532 1.00 64.19 97 VAL A CA 1
ATOM 719 C C . VAL A 1 97 ? -7.907 23.850 2.926 1.00 64.19 97 VAL A C 1
ATOM 721 O O . VAL A 1 97 ? -8.800 24.266 3.662 1.00 64.19 97 VAL A O 1
ATOM 724 N N . ARG A 1 98 ? -7.019 22.936 3.341 1.00 63.38 98 ARG A N 1
ATOM 725 C CA . ARG A 1 98 ? -7.042 22.350 4.690 1.00 63.38 98 ARG A CA 1
ATOM 726 C C . ARG A 1 98 ? -6.905 23.419 5.774 1.00 63.38 98 ARG A C 1
ATOM 728 O O . ARG A 1 98 ? -7.703 23.440 6.707 1.00 63.38 98 ARG A O 1
ATOM 735 N N . ASN A 1 99 ? -5.919 24.306 5.647 1.00 62.31 99 ASN A N 1
ATOM 736 C CA . ASN A 1 99 ? -5.681 25.370 6.622 1.00 62.31 99 ASN A CA 1
ATOM 737 C C . ASN A 1 99 ? -6.843 26.374 6.650 1.00 62.31 99 ASN A C 1
ATOM 739 O O . ASN A 1 99 ? -7.241 26.797 7.730 1.00 62.31 99 ASN A O 1
ATOM 743 N N . PHE A 1 100 ? -7.425 26.714 5.495 1.00 69.81 100 PHE A N 1
ATOM 744 C CA . PHE A 1 100 ? -8.575 27.616 5.413 1.00 69.81 100 PHE A CA 1
ATOM 745 C C . PHE A 1 100 ? -9.809 27.035 6.111 1.00 69.81 100 PHE A C 1
ATOM 747 O O . PHE A 1 100 ? -10.436 27.717 6.919 1.00 69.81 100 PHE A O 1
ATOM 754 N N . VAL A 1 101 ? -10.118 25.753 5.880 1.00 69.19 101 VAL A N 1
ATOM 755 C CA . VAL A 1 101 ? -11.232 25.081 6.570 1.00 69.19 101 VAL A CA 1
ATOM 756 C C . VAL A 1 101 ? -10.963 24.965 8.072 1.00 69.19 101 VAL A C 1
ATOM 758 O O . VAL A 1 101 ? -11.867 25.187 8.872 1.00 69.19 101 VAL A O 1
ATOM 761 N N . MET A 1 102 ? -9.722 24.686 8.478 1.00 68.19 102 MET A N 1
ATOM 762 C CA . MET A 1 102 ? -9.337 24.614 9.892 1.00 68.19 102 MET A CA 1
ATOM 763 C C . MET A 1 102 ? -9.533 25.963 10.604 1.00 68.19 102 MET A C 1
ATOM 765 O O . MET A 1 102 ? -10.053 26.006 11.719 1.00 68.19 102 MET A O 1
ATOM 769 N N . LEU A 1 103 ? -9.176 27.065 9.938 1.00 72.06 103 LEU A N 1
ATOM 770 C CA . LEU A 1 103 ? -9.322 28.424 10.460 1.00 72.06 103 LEU A CA 1
ATOM 771 C C . LEU A 1 103 ? -10.798 28.852 10.509 1.00 72.06 103 LEU A C 1
ATOM 773 O O . LEU A 1 103 ? -11.235 29.414 11.512 1.00 72.06 103 LEU A O 1
ATOM 777 N N . ALA A 1 104 ? -11.586 28.502 9.488 1.00 71.25 104 ALA A N 1
ATOM 778 C CA . ALA A 1 104 ? -13.027 28.750 9.453 1.00 71.25 104 ALA A CA 1
ATOM 779 C C . ALA A 1 104 ? -13.778 27.984 10.557 1.00 71.25 104 ALA A C 1
ATOM 781 O O . ALA A 1 104 ? -14.571 28.575 11.288 1.00 71.25 104 ALA A O 1
ATOM 782 N N . VAL A 1 105 ? -13.496 26.688 10.736 1.00 71.00 105 VAL A N 1
ATOM 783 C CA . VAL A 1 105 ? -14.136 25.860 11.774 1.00 71.00 105 VAL A CA 1
ATOM 784 C C . VAL A 1 105 ? -13.733 26.325 13.174 1.00 71.00 105 VAL A C 1
ATOM 786 O O . VAL A 1 105 ? -14.597 26.469 14.037 1.00 71.00 105 VAL A O 1
ATOM 789 N N . SER A 1 106 ? -12.450 26.633 13.394 1.00 71.81 106 SER A N 1
ATOM 790 C CA . SER A 1 106 ? -11.979 27.200 14.664 1.00 71.81 106 SER A CA 1
ATOM 791 C C . SER A 1 106 ? -12.675 28.531 14.980 1.00 71.81 106 SER A C 1
ATOM 793 O O . SER A 1 106 ? -13.192 28.712 16.082 1.00 71.81 106 SER A O 1
ATOM 795 N N . GLY A 1 107 ? -12.793 29.427 13.991 1.00 72.62 107 GLY A N 1
ATOM 796 C CA . GLY A 1 107 ? -13.488 30.707 14.138 1.00 72.62 107 GLY A CA 1
ATOM 797 C C . GLY A 1 107 ? -14.961 30.556 14.527 1.00 72.62 107 GLY A C 1
ATOM 798 O O . GLY A 1 107 ? -15.431 31.247 15.430 1.00 72.62 107 GLY A O 1
ATOM 799 N N . VAL A 1 108 ? -15.677 29.607 13.914 1.00 75.19 108 VAL A N 1
ATOM 800 C CA . VAL A 1 108 ? -17.087 29.320 14.234 1.00 75.19 108 VAL A CA 1
ATOM 801 C C . VAL A 1 108 ? -17.241 28.775 15.659 1.00 75.19 108 VAL A C 1
ATOM 803 O O . VAL A 1 108 ? -18.113 29.235 16.397 1.00 75.19 108 VAL A O 1
ATOM 806 N N . PHE A 1 109 ? -16.381 27.846 16.088 1.00 72.19 109 PHE A N 1
ATOM 807 C CA . PHE A 1 109 ? -16.437 27.284 17.443 1.00 72.19 109 PHE A CA 1
ATOM 808 C C . PHE A 1 109 ? -16.047 28.293 18.530 1.00 72.19 109 PHE A C 1
ATOM 810 O O . PHE A 1 109 ? -16.666 28.301 19.595 1.00 72.19 109 PHE A O 1
ATOM 817 N N . ILE A 1 110 ? -15.075 29.171 18.266 1.00 74.50 110 ILE A N 1
ATOM 818 C CA . ILE A 1 110 ? -14.709 30.267 19.177 1.00 74.50 110 ILE A CA 1
ATOM 819 C C . ILE A 1 110 ? -15.862 31.273 19.286 1.00 74.50 110 ILE A C 1
ATOM 821 O O . ILE A 1 110 ? -16.217 31.676 20.393 1.00 74.50 110 ILE A O 1
ATOM 825 N N . TYR A 1 111 ? -16.493 31.635 18.163 1.00 76.38 111 TYR A N 1
ATOM 826 C CA . TYR A 1 111 ? -17.643 32.541 18.151 1.00 76.38 111 TYR A CA 1
ATOM 827 C C . TYR A 1 111 ? -18.834 31.974 18.941 1.00 76.38 111 TYR A C 1
ATOM 829 O O . TYR A 1 111 ? -19.371 32.660 19.815 1.00 76.38 111 TYR A O 1
ATOM 837 N N . LEU A 1 112 ? -19.202 30.705 18.712 1.00 71.25 112 LEU A N 1
ATOM 838 C CA . LEU A 1 112 ? -20.233 30.032 19.510 1.00 71.25 112 LEU A CA 1
ATOM 839 C C . LEU A 1 112 ? -19.833 29.955 20.994 1.00 71.25 112 LEU A C 1
ATOM 841 O O . LEU A 1 112 ? -20.644 30.267 21.864 1.00 71.25 112 LEU A O 1
ATOM 845 N N . GLY A 1 113 ? -18.586 29.589 21.299 1.00 71.00 113 GLY A N 1
ATOM 846 C CA . GLY A 1 113 ? -18.085 29.490 22.672 1.00 71.00 113 GLY A CA 1
ATOM 847 C C . GLY A 1 113 ? -18.192 30.804 23.453 1.00 71.00 113 GLY A C 1
ATOM 848 O O . GLY A 1 113 ? -18.606 30.792 24.612 1.00 71.00 113 GLY A O 1
ATOM 849 N N . LEU A 1 114 ? -17.897 31.943 22.816 1.00 74.50 114 LEU A N 1
ATOM 850 C CA . LEU A 1 114 ? -17.998 33.273 23.431 1.00 74.50 114 LEU A CA 1
ATOM 851 C C . LEU A 1 114 ? -19.449 33.737 23.626 1.00 74.50 114 LEU A C 1
ATOM 853 O O . LEU A 1 114 ? -19.753 34.367 24.639 1.00 74.50 114 LEU A O 1
ATOM 857 N N . GLN A 1 115 ? -20.349 33.422 22.691 1.00 72.88 115 GLN A N 1
ATOM 858 C CA . GLN A 1 115 ? -21.760 33.816 22.786 1.00 72.88 115 GLN A CA 1
ATOM 859 C C . GLN A 1 115 ? -22.509 33.008 23.853 1.00 72.88 115 GLN A C 1
ATOM 861 O O . GLN A 1 115 ? -23.227 33.582 24.672 1.00 72.88 115 GLN A O 1
ATOM 866 N N . PHE A 1 116 ? -22.290 31.692 23.906 1.00 67.25 116 PHE A N 1
ATOM 867 C CA . PHE A 1 116 ? -22.928 30.816 24.895 1.00 67.25 116 PHE A CA 1
ATOM 868 C C . PHE A 1 116 ? -22.213 30.826 26.259 1.00 67.25 116 PHE A C 1
ATOM 870 O O . PHE A 1 116 ? -22.855 30.617 27.291 1.00 67.25 116 PHE A O 1
ATOM 877 N N . GLY A 1 117 ? -20.912 31.137 26.296 1.00 65.44 117 GLY A N 1
ATOM 878 C CA . GLY A 1 117 ? -20.121 31.236 27.528 1.00 65.44 117 GLY A CA 1
ATOM 879 C C . GLY A 1 117 ? -20.506 32.411 28.431 1.00 65.44 117 GLY A C 1
ATOM 880 O O . GLY A 1 117 ? -20.393 32.294 29.648 1.00 65.44 117 GLY A O 1
ATOM 881 N N . LYS A 1 118 ? -21.033 33.510 27.867 1.00 67.94 118 LYS A N 1
ATOM 882 C CA . LYS A 1 118 ? -21.559 34.651 28.644 1.00 67.94 118 LYS A CA 1
ATOM 883 C C . LYS A 1 118 ? -22.797 34.301 29.474 1.00 67.94 118 LYS A C 1
ATOM 885 O O . LYS A 1 118 ? -23.060 34.967 30.468 1.00 67.94 118 LYS A O 1
ATOM 890 N N . GLN A 1 119 ? -23.564 33.294 29.053 1.00 64.44 119 GLN A N 1
ATOM 891 C CA . GLN A 1 119 ? -24.812 32.895 29.710 1.00 64.44 119 GLN A CA 1
ATOM 892 C C . GLN A 1 119 ? -24.627 31.672 30.615 1.00 64.44 119 GLN A C 1
ATOM 894 O O . GLN A 1 119 ? -25.246 31.620 31.669 1.00 64.44 119 GLN A O 1
ATOM 899 N N . ASN A 1 120 ? -23.766 30.715 30.237 1.00 70.62 120 ASN A N 1
ATOM 900 C CA . ASN A 1 120 ? -23.450 29.526 31.033 1.00 70.62 120 ASN A CA 1
ATOM 901 C C . ASN A 1 120 ? -21.970 29.117 30.860 1.00 70.62 120 ASN A C 1
ATOM 903 O O . ASN A 1 120 ? -21.602 28.611 29.791 1.00 70.62 120 ASN A O 1
ATOM 907 N N . PRO A 1 121 ? -21.119 29.236 31.898 1.00 73.12 121 PRO A N 1
ATOM 908 C CA . PRO A 1 121 ? -19.684 28.968 31.769 1.00 73.12 121 PRO A CA 1
ATOM 909 C C . PRO A 1 121 ? -19.375 27.500 31.427 1.00 73.12 121 PRO A C 1
ATOM 911 O O . PRO A 1 121 ? -18.482 27.230 30.631 1.00 73.12 121 PRO A O 1
ATOM 914 N N . THR A 1 122 ? -20.160 26.543 31.932 1.00 74.75 122 THR A N 1
ATOM 915 C CA . THR A 1 122 ? -19.982 25.099 31.676 1.00 74.75 122 THR A CA 1
ATOM 916 C C . THR A 1 122 ? -20.280 24.679 30.231 1.00 74.75 122 THR A C 1
ATOM 918 O O . THR A 1 122 ? -19.665 23.740 29.721 1.00 74.75 122 THR A O 1
ATOM 921 N N . LEU A 1 123 ? -21.196 25.368 29.542 1.00 68.44 123 LEU A N 1
ATOM 922 C CA . LEU A 1 123 ? -21.518 25.114 28.131 1.00 68.44 123 LEU A CA 1
ATOM 923 C C . LEU A 1 123 ? -20.469 25.714 27.194 1.00 68.44 123 LEU A C 1
ATOM 925 O O . LEU A 1 123 ? -20.082 25.060 26.224 1.00 68.44 123 LEU A O 1
ATOM 929 N N . GLY A 1 124 ? -19.953 26.903 27.522 1.00 71.50 124 GLY A N 1
ATOM 930 C CA . GLY A 1 124 ? -18.835 27.512 26.801 1.00 71.50 124 GLY A CA 1
ATOM 931 C C . GLY A 1 124 ? -17.603 26.602 26.786 1.00 71.50 124 GLY A C 1
ATOM 932 O O . GLY A 1 124 ? -17.030 26.361 25.724 1.00 71.50 124 GLY A O 1
ATOM 933 N N . THR A 1 125 ? -17.249 26.001 27.931 1.00 74.25 125 THR A N 1
ATOM 934 C CA . THR A 1 125 ? -16.110 25.068 28.018 1.00 74.25 125 THR A CA 1
ATOM 935 C C . THR A 1 125 ? -16.319 23.804 27.178 1.00 74.25 125 THR A C 1
ATOM 937 O O . THR A 1 125 ? -15.388 23.357 26.512 1.00 74.25 125 THR A O 1
ATOM 940 N N . ARG A 1 126 ? -17.534 23.235 27.152 1.00 73.00 126 ARG A N 1
ATOM 941 C CA . ARG A 1 126 ? -17.848 22.042 26.340 1.00 73.00 126 ARG A CA 1
ATOM 942 C C . ARG A 1 126 ? -17.807 22.322 24.837 1.00 73.00 126 ARG A C 1
ATOM 944 O O . ARG A 1 126 ? -17.300 21.492 24.088 1.00 73.00 126 ARG A O 1
ATOM 951 N N . LEU A 1 127 ? -18.299 23.481 24.399 1.00 72.50 127 LEU A N 1
ATOM 952 C CA . LEU A 1 127 ? -18.242 23.896 22.993 1.00 72.50 127 LEU A CA 1
ATOM 953 C C . LEU A 1 127 ? -16.802 24.156 22.539 1.00 72.50 127 LEU A C 1
ATOM 955 O O . LEU A 1 127 ? -16.413 23.702 21.467 1.00 72.50 127 LEU A O 1
ATOM 959 N N . LEU A 1 128 ? -15.986 24.804 23.375 1.00 72.50 128 LEU A N 1
ATOM 960 C CA . LEU A 1 128 ? -14.559 24.994 23.101 1.00 72.50 128 LEU A CA 1
ATOM 961 C C . LEU A 1 128 ? -13.803 23.656 23.054 1.00 72.50 128 LEU A C 1
ATOM 963 O O . LEU A 1 128 ? -13.007 23.441 22.142 1.00 72.50 128 LEU A O 1
ATOM 967 N N . ALA A 1 129 ? -14.095 22.729 23.974 1.00 75.06 129 ALA A N 1
ATOM 968 C CA . ALA A 1 129 ? -13.523 21.382 23.956 1.00 75.06 129 ALA A CA 1
ATOM 969 C C . ALA A 1 129 ? -13.928 20.597 22.692 1.00 75.06 129 ALA A C 1
ATOM 971 O O . ALA A 1 129 ? -13.081 19.964 22.062 1.00 75.06 129 ALA A O 1
ATOM 972 N N . GLY A 1 130 ? -15.195 20.684 22.271 1.00 73.12 130 GLY A N 1
ATOM 973 C CA . GLY A 1 130 ? -15.679 20.086 21.022 1.00 73.12 130 GLY A CA 1
ATOM 974 C C . GLY A 1 130 ? -15.018 20.683 19.775 1.00 73.12 130 GLY A C 1
ATOM 975 O O . GLY A 1 130 ? -14.626 19.942 18.874 1.00 73.12 130 GLY A O 1
ATOM 976 N N . GLY A 1 131 ? -14.814 22.004 19.752 1.00 74.75 131 GLY A N 1
ATOM 977 C CA . GLY A 1 131 ? -14.083 22.689 18.685 1.00 74.75 131 GLY A CA 1
ATOM 978 C C . GLY A 1 131 ? -12.629 22.234 18.587 1.00 74.75 131 GLY A C 1
ATOM 979 O O . GLY A 1 131 ? -12.129 21.994 17.490 1.00 74.75 131 GLY A O 1
ATOM 980 N N . LEU A 1 132 ? -11.970 22.021 19.727 1.00 74.56 132 LEU A N 1
ATOM 981 C CA . LEU A 1 132 ? -10.596 21.523 19.774 1.00 74.56 132 LEU A CA 1
ATOM 982 C C . LEU A 1 132 ? -10.482 20.100 19.196 1.00 74.56 132 LEU A C 1
ATOM 984 O O . LEU A 1 132 ? -9.567 19.817 18.423 1.00 74.56 132 LEU A O 1
ATOM 988 N N . ILE A 1 133 ? -11.453 19.230 19.491 1.00 74.44 133 ILE A N 1
ATOM 989 C CA . ILE A 1 133 ? -11.535 17.876 18.919 1.00 74.44 133 ILE A CA 1
ATOM 990 C C . ILE A 1 133 ? -11.818 17.928 17.409 1.00 74.44 133 ILE A C 1
ATOM 992 O O . ILE A 1 133 ? -11.190 17.198 16.642 1.00 74.44 133 ILE A O 1
ATOM 996 N N . ALA A 1 134 ? -12.719 18.805 16.956 1.00 71.44 134 ALA A N 1
ATOM 997 C CA . ALA A 1 134 ? -13.027 18.974 15.535 1.00 71.44 134 ALA A CA 1
ATOM 998 C C . ALA A 1 134 ? -11.803 19.451 14.734 1.00 71.44 134 ALA A C 1
ATOM 1000 O O . ALA A 1 134 ? -11.509 18.915 13.665 1.00 71.44 134 ALA A O 1
ATOM 1001 N N . VAL A 1 135 ? -11.049 20.410 15.274 1.00 73.00 135 VAL A N 1
ATOM 1002 C CA . VAL A 1 135 ? -9.796 20.904 14.686 1.00 73.00 135 VAL A CA 1
ATOM 1003 C C . VAL A 1 135 ? -8.750 19.786 14.606 1.00 73.00 135 VAL A C 1
ATOM 1005 O O . VAL A 1 135 ? -8.103 19.626 13.569 1.00 73.00 135 VAL A O 1
ATOM 1008 N N . LEU A 1 136 ? -8.626 18.965 15.654 1.00 75.06 136 LEU A N 1
ATOM 1009 C CA . LEU A 1 136 ? -7.723 17.812 15.666 1.00 75.06 136 LEU A CA 1
ATOM 1010 C C . LEU A 1 136 ? -8.111 16.765 14.606 1.00 75.06 136 LEU A C 1
ATOM 1012 O O . LEU A 1 136 ? -7.251 16.266 13.878 1.00 75.06 136 LEU A O 1
ATOM 1016 N N . LEU A 1 137 ? -9.407 16.470 14.471 1.00 70.44 137 LEU A N 1
ATOM 1017 C CA . LEU A 1 137 ? -9.927 15.546 13.462 1.00 70.44 137 LEU A CA 1
ATOM 1018 C C . LEU A 1 137 ? -9.661 16.048 12.038 1.00 70.44 137 LEU A C 1
ATOM 1020 O O . LEU A 1 137 ? -9.162 15.284 11.213 1.00 70.44 137 LEU A O 1
ATOM 1024 N N . ILE A 1 138 ? -9.926 17.327 11.758 1.00 69.25 138 ILE A N 1
ATOM 1025 C CA . ILE A 1 138 ? -9.673 17.958 10.448 1.00 69.25 138 ILE A CA 1
ATOM 1026 C C . ILE A 1 138 ? -8.181 17.955 10.101 1.00 69.25 138 ILE A C 1
ATOM 1028 O O . ILE A 1 138 ? -7.818 17.870 8.929 1.00 69.25 138 ILE A O 1
ATOM 1032 N N . TRP A 1 139 ? -7.302 18.019 11.099 1.00 69.81 139 TRP A N 1
ATOM 1033 C CA . TRP A 1 139 ? -5.865 17.930 10.875 1.00 69.81 139 TRP A CA 1
ATOM 1034 C C . TRP A 1 139 ? -5.413 16.507 10.499 1.00 69.81 139 TRP A C 1
ATOM 1036 O O . TRP A 1 139 ? -4.605 16.349 9.579 1.00 69.81 139 TRP A O 1
ATOM 1046 N N . ALA A 1 140 ? -5.960 15.476 11.155 1.00 70.25 140 ALA A N 1
ATOM 1047 C CA . ALA A 1 140 ? -5.528 14.082 11.000 1.00 70.25 140 ALA A CA 1
ATOM 1048 C C . ALA A 1 140 ? -6.167 13.334 9.807 1.00 70.25 140 ALA A C 1
ATOM 1050 O O . ALA A 1 140 ? -5.468 12.630 9.073 1.00 70.25 140 ALA A O 1
ATOM 1051 N N . LEU A 1 141 ? -7.477 13.497 9.580 1.00 71.19 141 LEU A N 1
ATOM 1052 C CA . LEU A 1 141 ? -8.251 12.822 8.519 1.00 71.19 141 LEU A CA 1
ATOM 1053 C C . LEU A 1 141 ? -7.642 12.922 7.106 1.00 71.19 141 LEU A C 1
ATOM 1055 O O . LEU A 1 141 ? -7.454 11.886 6.464 1.00 71.19 141 LEU A O 1
ATOM 1059 N N . PRO A 1 142 ? -7.316 14.124 6.594 1.00 68.19 142 PRO A N 1
ATOM 1060 C CA . PRO A 1 142 ? -6.795 14.280 5.239 1.00 68.19 142 PRO A CA 1
ATOM 1061 C C . PRO A 1 142 ? -5.473 13.540 5.004 1.00 68.19 142 PRO A C 1
ATOM 1063 O O . PRO A 1 142 ? -5.267 12.973 3.932 1.00 68.19 142 PRO A O 1
ATOM 1066 N N . GLY A 1 143 ? -4.584 13.527 6.004 1.00 66.38 143 GLY A N 1
ATOM 1067 C CA . GLY A 1 143 ? -3.294 12.841 5.905 1.00 66.38 143 GLY A CA 1
ATOM 1068 C C . GLY A 1 143 ? -3.464 11.329 5.778 1.00 66.38 143 GLY A C 1
ATOM 1069 O O . GLY A 1 143 ? -2.876 10.712 4.890 1.00 66.38 143 GLY A O 1
ATOM 1070 N N . LEU A 1 144 ? -4.337 10.750 6.607 1.00 66.69 144 LEU A N 1
ATOM 1071 C CA . LEU A 1 144 ? -4.691 9.330 6.540 1.00 66.69 144 LEU A CA 1
ATOM 1072 C C . LEU A 1 144 ? -5.341 8.968 5.201 1.00 66.69 144 LEU A C 1
ATOM 1074 O O . LEU A 1 144 ? -5.035 7.927 4.623 1.00 66.69 144 LEU A O 1
ATOM 1078 N N . TRP A 1 145 ? -6.210 9.828 4.671 1.00 66.44 145 TRP A N 1
ATOM 1079 C CA . TRP A 1 145 ? -6.917 9.524 3.431 1.00 66.44 145 TRP A CA 1
ATOM 1080 C C . TRP A 1 145 ? -5.990 9.506 2.208 1.00 66.44 145 TRP A C 1
ATOM 1082 O O . TRP A 1 145 ? -6.088 8.594 1.385 1.00 66.44 145 TRP A O 1
ATOM 1092 N N . ILE A 1 146 ? -5.024 10.431 2.132 1.00 67.62 146 ILE A N 1
ATOM 1093 C CA . ILE A 1 146 ? -3.997 10.417 1.077 1.00 67.62 146 ILE A CA 1
ATOM 1094 C C . ILE A 1 146 ? -3.112 9.176 1.189 1.00 67.62 146 ILE A C 1
ATOM 1096 O O . ILE A 1 146 ? -2.822 8.545 0.175 1.00 67.62 146 ILE A O 1
ATOM 1100 N N . GLN A 1 147 ? -2.717 8.783 2.403 1.00 66.75 147 GLN A N 1
ATOM 1101 C CA . GLN A 1 147 ? -1.940 7.557 2.606 1.00 66.75 147 GLN A CA 1
ATOM 1102 C C . GLN A 1 147 ? -2.695 6.322 2.109 1.00 66.75 147 GLN A C 1
ATOM 1104 O O . GLN A 1 147 ? -2.108 5.468 1.443 1.00 66.75 147 GLN A O 1
ATOM 1109 N N . VAL A 1 148 ? -4.003 6.241 2.371 1.00 69.31 148 VAL A N 1
ATOM 1110 C CA . VAL A 1 148 ? -4.851 5.156 1.859 1.00 69.31 148 VAL A CA 1
ATOM 1111 C C . VAL A 1 148 ? -4.929 5.196 0.333 1.00 69.31 148 VAL A C 1
ATOM 1113 O O . VAL A 1 148 ? -4.834 4.146 -0.301 1.00 69.31 148 VAL A O 1
ATOM 1116 N N . LEU A 1 149 ? -5.073 6.376 -0.274 1.00 71.06 149 LEU A N 1
ATOM 1117 C CA . LEU A 1 149 ? -5.140 6.512 -1.729 1.00 71.06 149 LEU A CA 1
ATOM 1118 C C . LEU A 1 149 ? -3.817 6.116 -2.405 1.00 71.06 149 LEU A C 1
ATOM 1120 O O . LEU A 1 149 ? -3.830 5.315 -3.339 1.00 71.06 149 LEU A O 1
ATOM 1124 N N . ALA A 1 150 ? -2.687 6.601 -1.884 1.00 73.56 150 ALA A N 1
ATOM 1125 C CA . ALA A 1 150 ? -1.349 6.232 -2.341 1.00 73.56 150 ALA A CA 1
AT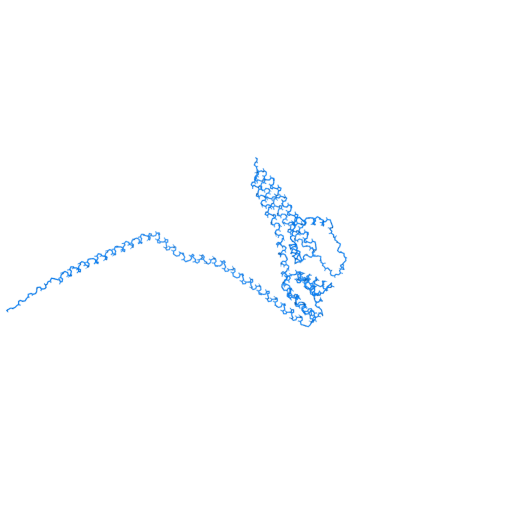OM 1126 C C . ALA A 1 150 ? -1.114 4.721 -2.205 1.00 73.56 150 ALA A C 1
ATOM 1128 O O . ALA A 1 150 ? -0.712 4.070 -3.165 1.00 73.56 150 ALA A O 1
ATOM 1129 N N . SER A 1 151 ? -1.464 4.138 -1.055 1.00 75.38 151 SER A N 1
ATOM 1130 C CA . SER A 1 151 ? -1.337 2.694 -0.820 1.00 75.38 151 SER A CA 1
ATOM 1131 C C . SER A 1 151 ? -2.189 1.875 -1.791 1.00 75.38 151 SER A C 1
ATOM 1133 O O . SER A 1 151 ? -1.738 0.852 -2.296 1.00 75.38 151 SER A O 1
ATOM 1135 N N . ARG A 1 152 ? -3.411 2.332 -2.105 1.00 78.06 152 ARG A N 1
ATOM 1136 C CA . ARG A 1 152 ? -4.286 1.674 -3.090 1.00 78.06 152 ARG A CA 1
ATOM 1137 C C . ARG A 1 152 ? -3.703 1.726 -4.499 1.00 78.06 152 ARG A C 1
ATOM 1139 O O . ARG A 1 152 ? -3.776 0.720 -5.198 1.00 78.06 152 ARG A O 1
ATOM 1146 N N . ARG A 1 153 ? -3.133 2.862 -4.916 1.00 82.00 153 ARG A N 1
ATOM 1147 C CA . ARG A 1 153 ? -2.483 2.992 -6.230 1.00 82.00 153 ARG A CA 1
ATOM 1148 C C . ARG A 1 153 ? -1.242 2.108 -6.330 1.00 82.00 153 ARG A C 1
ATOM 1150 O O . ARG A 1 153 ? -1.126 1.346 -7.284 1.00 82.00 153 ARG A O 1
ATOM 1157 N N . ILE A 1 154 ? -0.369 2.154 -5.323 1.00 85.44 154 ILE A N 1
ATOM 1158 C CA . ILE A 1 154 ? 0.826 1.303 -5.251 1.00 85.44 154 ILE A CA 1
ATOM 1159 C C . ILE A 1 154 ? 0.429 -0.169 -5.335 1.00 85.44 154 ILE A C 1
ATOM 1161 O O . ILE A 1 154 ? 1.019 -0.915 -6.104 1.00 85.44 154 ILE A O 1
ATOM 1165 N N . GLU A 1 155 ? -0.606 -0.581 -4.605 1.00 85.88 155 GLU A N 1
ATOM 1166 C CA . GLU A 1 155 ? -1.100 -1.954 -4.650 1.00 85.88 155 GLU A CA 1
ATOM 1167 C C . GLU A 1 155 ? -1.657 -2.328 -6.033 1.00 85.88 155 GLU A C 1
ATOM 1169 O O . GLU A 1 155 ? -1.403 -3.439 -6.488 1.00 85.88 155 GLU A O 1
ATOM 1174 N N . ARG A 1 156 ? -2.360 -1.427 -6.741 1.00 85.12 156 ARG A N 1
ATOM 1175 C CA . ARG A 1 156 ? -2.797 -1.672 -8.132 1.00 85.12 156 ARG A CA 1
ATOM 1176 C C . ARG A 1 156 ? -1.613 -1.887 -9.071 1.00 85.12 156 ARG A C 1
ATOM 1178 O O . ARG A 1 156 ? -1.626 -2.857 -9.821 1.00 85.12 156 ARG A O 1
ATOM 1185 N N . ILE A 1 157 ? -0.581 -1.051 -8.963 1.00 89.00 157 ILE A N 1
ATOM 1186 C CA . ILE A 1 157 ? 0.665 -1.203 -9.726 1.00 89.00 157 ILE A CA 1
ATOM 1187 C C . ILE A 1 157 ? 1.374 -2.513 -9.357 1.00 89.00 157 ILE A C 1
ATOM 1189 O O . ILE A 1 157 ? 1.868 -3.233 -10.218 1.00 89.00 157 ILE A O 1
ATOM 1193 N N . ARG A 1 158 ? 1.364 -2.882 -8.074 1.00 89.75 158 ARG A N 1
ATOM 1194 C CA . ARG A 1 158 ? 1.909 -4.155 -7.597 1.00 89.75 158 ARG A CA 1
ATOM 1195 C C . ARG A 1 158 ? 1.243 -5.355 -8.274 1.00 89.75 158 ARG A C 1
ATOM 1197 O O . ARG A 1 158 ? 1.943 -6.313 -8.588 1.00 89.75 158 ARG A O 1
ATOM 1204 N N . ARG A 1 159 ? -0.078 -5.308 -8.501 1.00 88.31 159 ARG A N 1
ATOM 1205 C CA . ARG A 1 159 ? -0.846 -6.408 -9.128 1.00 88.31 159 ARG A CA 1
ATOM 1206 C C . ARG A 1 159 ? -0.515 -6.584 -10.602 1.00 88.31 159 ARG A C 1
ATOM 1208 O O . ARG A 1 159 ? -0.534 -7.710 -11.085 1.00 88.31 159 ARG A O 1
ATOM 1215 N N . SER A 1 160 ? -0.264 -5.483 -11.306 1.00 90.81 160 SER A N 1
ATOM 1216 C CA . SER A 1 160 ? -0.016 -5.474 -12.750 1.00 90.81 160 SER A CA 1
ATOM 1217 C C . SER A 1 160 ? 1.437 -5.793 -13.110 1.00 90.81 160 SER A C 1
ATOM 1219 O O . SER A 1 160 ? 1.712 -6.186 -14.239 1.00 90.81 160 SER A O 1
ATOM 1221 N N . LEU A 1 161 ? 2.364 -5.681 -12.153 1.00 91.69 161 LEU A N 1
ATOM 1222 C CA . LEU A 1 161 ? 3.798 -5.920 -12.341 1.00 91.69 161 LEU A CA 1
ATOM 1223 C C . LEU A 1 161 ? 4.158 -7.254 -13.030 1.00 91.69 161 LEU A C 1
ATOM 1225 O O . LEU A 1 161 ? 4.946 -7.201 -13.970 1.00 91.69 161 LEU A O 1
ATOM 1229 N N . PRO A 1 162 ? 3.601 -8.425 -12.655 1.00 90.81 162 PRO A N 1
ATOM 1230 C CA . PRO A 1 162 ? 3.901 -9.681 -13.349 1.00 90.81 162 PRO A CA 1
ATOM 1231 C C . PRO A 1 162 ? 3.494 -9.651 -14.828 1.00 90.81 162 PRO A C 1
ATOM 1233 O O . PRO A 1 162 ? 4.285 -10.002 -15.693 1.00 90.81 162 PRO A O 1
ATOM 1236 N N . TYR A 1 163 ? 2.293 -9.144 -15.127 1.00 91.25 163 TYR A N 1
ATOM 1237 C CA . TYR A 1 163 ? 1.798 -9.011 -16.502 1.00 91.25 163 TYR A CA 1
ATOM 1238 C C . TYR A 1 163 ? 2.698 -8.100 -17.347 1.00 91.25 163 TYR A C 1
ATOM 1240 O O . TYR A 1 163 ? 3.039 -8.415 -18.484 1.00 91.25 163 TYR A O 1
ATOM 1248 N N . ILE A 1 164 ? 3.127 -6.978 -16.768 1.00 92.06 164 ILE A N 1
ATOM 1249 C CA . ILE A 1 164 ? 4.014 -6.019 -17.432 1.00 92.06 164 ILE A CA 1
ATOM 1250 C C . ILE A 1 164 ? 5.385 -6.631 -17.695 1.00 92.06 164 ILE A C 1
ATOM 1252 O O . ILE A 1 164 ? 5.957 -6.380 -18.749 1.00 92.06 164 ILE A O 1
ATOM 1256 N N . LEU A 1 165 ? 5.907 -7.439 -16.771 1.00 90.75 165 LEU A N 1
ATOM 1257 C CA . LEU A 1 165 ? 7.172 -8.142 -16.969 1.00 90.75 165 LEU A CA 1
ATOM 1258 C C . LEU A 1 165 ? 7.094 -9.187 -18.076 1.00 90.75 165 LEU A C 1
ATOM 1260 O O . LEU A 1 165 ? 8.052 -9.302 -18.831 1.00 90.75 165 LEU A O 1
ATOM 1264 N N . ASP A 1 166 ? 5.970 -9.893 -18.201 1.00 90.12 166 ASP A N 1
ATOM 1265 C CA . ASP A 1 166 ? 5.752 -10.856 -19.285 1.00 90.12 166 ASP A CA 1
ATOM 1266 C C . ASP A 1 166 ? 5.663 -10.155 -20.652 1.00 90.12 166 ASP A C 1
ATOM 1268 O O . ASP A 1 166 ? 6.237 -10.611 -21.639 1.00 90.12 166 ASP A O 1
ATOM 1272 N N . MET A 1 167 ? 4.979 -9.007 -20.722 1.00 89.88 167 MET A N 1
ATOM 1273 C CA . MET A 1 167 ? 4.966 -8.191 -21.941 1.00 89.88 167 MET A CA 1
ATOM 1274 C C . MET A 1 167 ? 6.344 -7.597 -22.243 1.00 89.88 167 MET A C 1
ATOM 1276 O O . MET A 1 167 ? 6.750 -7.537 -23.403 1.00 89.88 167 MET A O 1
ATOM 1280 N N . LEU A 1 168 ? 7.081 -7.169 -21.215 1.00 89.81 168 LEU A N 1
ATOM 1281 C CA . LEU A 1 168 ? 8.416 -6.604 -21.368 1.00 89.81 168 LEU A CA 1
ATOM 1282 C C . LEU A 1 168 ? 9.421 -7.667 -21.820 1.00 89.81 168 LEU A C 1
ATOM 1284 O O . LEU A 1 168 ? 10.226 -7.370 -22.696 1.00 89.81 168 LEU A O 1
ATOM 1288 N N . SER A 1 169 ? 9.359 -8.893 -21.291 1.00 87.62 169 SER A N 1
ATOM 1289 C CA . SER A 1 169 ? 10.214 -9.994 -21.745 1.00 87.62 169 SER A CA 1
ATOM 1290 C C . SER A 1 169 ? 9.930 -10.337 -23.206 1.00 87.62 169 SER A C 1
ATOM 1292 O O . SER A 1 169 ? 10.870 -10.394 -23.994 1.00 87.62 169 SER A O 1
ATOM 1294 N N . LEU A 1 170 ? 8.652 -10.432 -23.597 1.00 87.69 170 LEU A N 1
ATOM 1295 C CA . LEU A 1 170 ? 8.251 -10.660 -24.987 1.00 87.69 170 LEU A CA 1
ATOM 1296 C C . LEU A 1 170 ? 8.760 -9.554 -25.925 1.00 87.69 170 LEU A C 1
ATOM 1298 O O . LEU A 1 170 ? 9.285 -9.833 -27.004 1.00 87.69 170 LEU A O 1
ATOM 1302 N N . CYS A 1 171 ? 8.633 -8.291 -25.510 1.00 87.81 171 CYS A N 1
ATOM 1303 C CA . CYS A 1 171 ? 9.107 -7.158 -26.297 1.00 87.81 171 CYS A CA 1
ATOM 1304 C C . CYS A 1 171 ? 10.635 -7.119 -26.378 1.00 87.81 171 CYS A C 1
ATOM 1306 O O . CYS A 1 171 ? 11.160 -6.812 -27.438 1.00 87.81 171 CYS A O 1
ATOM 1308 N N . VAL A 1 172 ? 11.371 -7.435 -25.313 1.00 86.44 172 VAL A N 1
ATOM 1309 C CA . VAL A 1 172 ? 12.845 -7.416 -25.329 1.00 86.44 172 VAL A CA 1
ATOM 1310 C C . VAL A 1 172 ? 13.421 -8.498 -26.250 1.00 86.44 172 VAL A C 1
ATOM 1312 O O . VAL A 1 172 ? 14.448 -8.262 -26.882 1.00 86.44 172 VAL A O 1
ATOM 1315 N N . SER A 1 173 ? 12.749 -9.642 -26.397 1.00 81.62 173 SER A N 1
ATOM 1316 C CA . SER A 1 173 ? 13.183 -10.704 -27.318 1.00 81.62 173 SER A CA 1
ATOM 1317 C C . SER A 1 173 ? 12.990 -10.345 -28.795 1.00 81.62 173 SER A C 1
ATOM 1319 O O . SER A 1 173 ? 13.775 -10.781 -29.635 1.00 81.62 173 SER A O 1
ATOM 1321 N N . GLY A 1 174 ? 11.957 -9.558 -29.122 1.00 75.88 174 GLY A N 1
ATOM 1322 C CA . GLY A 1 174 ? 11.619 -9.174 -30.501 1.00 75.88 174 GLY A CA 1
ATOM 1323 C C . GLY A 1 174 ? 12.016 -7.749 -30.914 1.00 75.88 174 GLY A C 1
ATOM 1324 O O . GLY A 1 174 ? 12.159 -7.474 -32.104 1.00 75.88 174 GLY A O 1
ATOM 1325 N N . SER A 1 175 ? 12.196 -6.833 -29.960 1.00 63.12 175 SER A N 1
ATOM 1326 C CA . SER A 1 175 ? 12.517 -5.417 -30.177 1.00 63.12 175 SER A CA 1
ATOM 1327 C C . SER A 1 175 ? 13.846 -5.090 -29.494 1.00 63.12 175 SER A C 1
ATOM 1329 O O . SER A 1 175 ? 13.990 -5.187 -28.280 1.00 63.12 1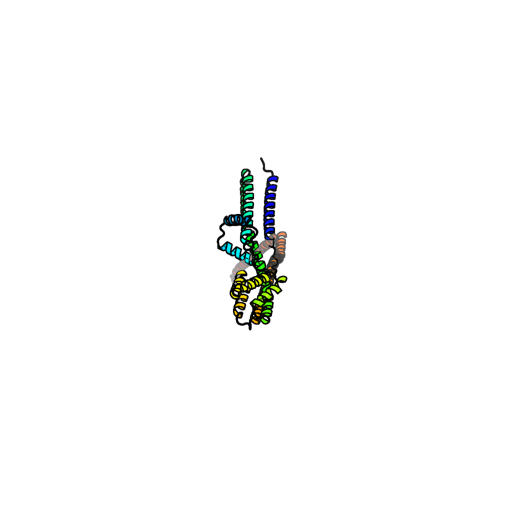75 SER A O 1
ATOM 1331 N N . GLY A 1 176 ? 14.855 -4.747 -30.294 1.00 71.62 176 GLY A N 1
ATOM 1332 C CA . GLY A 1 176 ? 16.270 -4.762 -29.907 1.00 71.62 176 GLY A CA 1
ATOM 1333 C C . GLY A 1 176 ? 16.727 -3.793 -28.805 1.00 71.62 176 GLY A C 1
ATOM 1334 O O . GLY A 1 176 ? 17.932 -3.698 -28.581 1.00 71.62 176 GLY A O 1
ATOM 1335 N N . SER A 1 177 ? 15.834 -3.070 -28.114 1.00 83.94 177 SER A N 1
ATOM 1336 C CA . SER A 1 177 ? 16.197 -2.233 -26.964 1.00 83.94 177 SER A CA 1
ATOM 1337 C C . SER A 1 177 ? 15.139 -2.255 -25.855 1.00 83.94 177 SER A C 1
ATOM 1339 O O . SER A 1 177 ? 13.936 -2.141 -26.093 1.00 83.94 177 SER A O 1
ATOM 1341 N N . VAL A 1 178 ? 15.597 -2.323 -24.600 1.00 85.94 178 VAL A N 1
ATOM 1342 C CA . VAL A 1 178 ? 14.725 -2.258 -23.414 1.00 85.94 178 VAL A CA 1
ATOM 1343 C C . VAL A 1 178 ? 13.952 -0.935 -23.353 1.00 85.94 178 VAL A C 1
ATOM 1345 O O . VAL A 1 178 ? 12.798 -0.907 -22.930 1.00 85.94 178 VAL A O 1
ATOM 1348 N N . ARG A 1 179 ? 14.557 0.168 -23.816 1.00 87.06 179 ARG A N 1
ATOM 1349 C CA . ARG A 1 179 ? 13.896 1.479 -23.910 1.00 87.06 179 ARG A CA 1
ATOM 1350 C C . ARG A 1 179 ? 12.660 1.399 -24.806 1.00 87.06 179 ARG A C 1
ATOM 1352 O O . ARG A 1 179 ? 11.609 1.945 -24.458 1.00 87.06 179 ARG A O 1
ATOM 1359 N N . ASP A 1 180 ? 12.781 0.726 -25.946 1.00 87.50 180 ASP A N 1
ATOM 1360 C CA . ASP A 1 180 ? 11.689 0.575 -26.904 1.00 87.50 180 ASP A CA 1
ATOM 1361 C C . ASP A 1 180 ? 10.602 -0.351 -26.395 1.00 87.50 180 ASP A C 1
ATOM 1363 O O . ASP A 1 180 ? 9.426 0.019 -26.455 1.00 87.50 180 ASP A O 1
ATOM 1367 N N . ALA A 1 181 ? 11.000 -1.454 -25.765 1.00 89.75 181 ALA A N 1
ATOM 1368 C CA . ALA A 1 181 ? 10.092 -2.349 -25.070 1.00 89.75 181 ALA A CA 1
ATOM 1369 C C . ALA A 1 181 ? 9.261 -1.603 -24.004 1.00 89.75 181 ALA A C 1
ATOM 1371 O O . ALA A 1 181 ? 8.038 -1.698 -24.015 1.00 89.75 181 ALA A O 1
ATOM 1372 N N . ILE A 1 182 ? 9.880 -0.768 -23.155 1.00 90.62 182 ILE A N 1
ATOM 1373 C CA . ILE A 1 182 ? 9.171 0.043 -22.142 1.00 90.62 182 ILE A CA 1
ATOM 1374 C C . ILE A 1 182 ? 8.100 0.938 -22.781 1.00 90.62 182 ILE A C 1
ATOM 1376 O O . ILE A 1 182 ? 6.984 1.016 -22.271 1.00 90.62 182 ILE A O 1
ATOM 1380 N N . GLY A 1 183 ? 8.416 1.595 -23.902 1.00 90.62 183 GLY A N 1
ATOM 1381 C CA . GLY A 1 183 ? 7.458 2.470 -24.588 1.00 90.62 183 GLY A CA 1
ATOM 1382 C C . GLY A 1 183 ? 6.340 1.714 -25.311 1.00 90.62 183 GLY A C 1
ATOM 1383 O O . GLY A 1 183 ? 5.232 2.227 -25.426 1.00 90.62 183 GLY A O 1
ATOM 1384 N N . HIS A 1 184 ? 6.603 0.499 -25.799 1.00 90.94 184 HIS A N 1
ATOM 1385 C CA . HIS A 1 184 ? 5.563 -0.349 -26.381 1.00 90.94 184 HIS A CA 1
ATOM 1386 C C . HIS A 1 184 ? 4.605 -0.862 -25.299 1.00 90.94 184 HIS A C 1
ATOM 1388 O O . HIS A 1 184 ? 3.394 -0.690 -25.414 1.00 90.94 184 HIS A O 1
ATOM 1394 N N . VAL A 1 185 ? 5.151 -1.398 -24.203 1.00 92.25 185 VAL A N 1
ATOM 1395 C CA . VAL A 1 185 ? 4.365 -1.917 -23.077 1.00 92.25 185 VAL A CA 1
ATOM 1396 C C . VAL A 1 185 ? 3.562 -0.809 -22.394 1.00 92.25 185 VAL A C 1
ATOM 1398 O O . VAL A 1 185 ? 2.440 -1.064 -21.956 1.00 92.25 185 VAL A O 1
ATOM 1401 N N . SER A 1 186 ? 4.081 0.427 -22.329 1.00 91.50 186 SER A N 1
ATOM 1402 C CA . SER A 1 186 ? 3.325 1.550 -21.760 1.00 91.50 186 SER A CA 1
ATOM 1403 C C . SER A 1 186 ? 2.063 1.854 -22.570 1.00 91.50 186 SER A C 1
ATOM 1405 O O . SER A 1 186 ? 1.003 2.039 -21.972 1.00 91.50 186 SER A O 1
ATOM 1407 N N . ARG A 1 187 ? 2.142 1.829 -23.907 1.00 89.81 187 ARG A N 1
ATOM 1408 C CA . ARG A 1 187 ? 0.989 2.047 -24.793 1.00 89.81 187 ARG A CA 1
ATOM 1409 C C . ARG A 1 187 ? -0.008 0.894 -24.733 1.00 89.81 187 ARG A C 1
ATOM 1411 O O . ARG A 1 187 ? -1.190 1.141 -24.539 1.00 89.81 187 ARG A O 1
ATOM 1418 N N . GLU A 1 188 ? 0.468 -0.346 -24.799 1.00 90.88 188 GLU A N 1
ATOM 1419 C CA . GLU A 1 188 ? -0.397 -1.537 -24.765 1.00 90.88 188 GLU A CA 1
ATOM 1420 C C . GLU A 1 188 ? -1.150 -1.676 -23.430 1.00 90.88 188 GLU A C 1
ATOM 1422 O O . GLU A 1 188 ? -2.294 -2.114 -23.358 1.00 90.88 188 GLU A O 1
ATOM 1427 N N . THR A 1 189 ? -0.518 -1.257 -22.334 1.00 89.00 189 THR A N 1
ATOM 1428 C CA . THR A 1 189 ? -1.089 -1.387 -20.988 1.00 89.00 189 THR A CA 1
ATOM 1429 C C . THR A 1 189 ? -1.989 -0.203 -20.604 1.00 89.00 189 THR A C 1
ATOM 1431 O O . THR A 1 189 ? -2.587 -0.225 -19.526 1.00 89.00 189 THR A O 1
ATOM 1434 N N . HIS A 1 190 ? -2.113 0.821 -21.456 1.00 87.75 190 HIS A N 1
ATOM 1435 C CA . HIS A 1 190 ? -2.846 2.055 -21.156 1.00 87.75 190 HIS A CA 1
ATOM 1436 C C . HIS A 1 190 ? -4.306 1.797 -20.750 1.00 87.75 190 HIS A C 1
ATOM 1438 O O . HIS A 1 190 ? -4.753 2.288 -19.711 1.00 87.75 190 HIS A O 1
ATOM 1444 N N . ASP A 1 191 ? -5.007 0.937 -21.490 1.00 84.31 191 ASP A N 1
ATOM 1445 C CA . ASP A 1 191 ? -6.431 0.671 -21.257 1.00 84.31 191 ASP A CA 1
ATOM 1446 C C . ASP A 1 191 ? -6.674 -0.319 -20.109 1.00 84.31 191 ASP A C 1
ATOM 1448 O O . ASP A 1 191 ? -7.660 -0.215 -19.378 1.00 84.31 191 ASP A O 1
ATOM 1452 N N . THR A 1 192 ? -5.758 -1.275 -19.910 1.00 86.50 192 THR A N 1
ATOM 1453 C CA . THR A 1 192 ? -5.928 -2.335 -18.899 1.00 86.50 192 THR A CA 1
ATOM 1454 C C . THR A 1 192 ? -5.432 -1.897 -17.516 1.00 86.50 192 THR A C 1
ATOM 1456 O O . THR A 1 192 ? -6.098 -2.135 -16.507 1.00 86.50 192 THR A O 1
ATOM 1459 N N . HIS A 1 193 ? -4.263 -1.248 -17.443 1.00 89.19 193 HIS A N 1
ATOM 1460 C CA . HIS A 1 193 ? -3.657 -0.789 -16.188 1.00 89.19 193 HIS A CA 1
ATOM 1461 C C . HIS A 1 193 ? -3.099 0.643 -16.325 1.00 89.19 193 HIS A C 1
ATOM 1463 O O . HIS A 1 193 ? -1.875 0.833 -16.370 1.00 89.19 193 HIS A O 1
ATOM 1469 N N . PRO A 1 194 ? -3.972 1.670 -16.302 1.00 83.88 194 PRO A N 1
ATOM 1470 C CA . PRO A 1 194 ? -3.577 3.059 -16.550 1.00 83.88 194 PRO A CA 1
ATOM 1471 C C . PRO A 1 194 ? -2.538 3.570 -15.544 1.00 83.88 194 PRO A C 1
ATOM 1473 O O . PRO A 1 194 ? -1.574 4.221 -15.926 1.00 83.88 194 PRO A O 1
ATOM 1476 N N . ASP A 1 195 ? -2.657 3.196 -14.263 1.00 84.81 195 ASP A N 1
ATOM 1477 C CA . ASP A 1 195 ? -1.724 3.636 -13.215 1.00 84.81 195 ASP A CA 1
ATOM 1478 C C . ASP A 1 195 ? -0.270 3.245 -13.501 1.00 84.81 195 ASP A C 1
ATOM 1480 O O . ASP A 1 195 ? 0.646 3.990 -13.148 1.00 84.81 195 ASP A O 1
ATOM 1484 N N . THR A 1 196 ? -0.056 2.065 -14.089 1.00 87.25 196 THR A N 1
ATOM 1485 C CA . THR A 1 196 ? 1.288 1.567 -14.389 1.00 87.25 196 THR A CA 1
ATOM 1486 C C . THR A 1 196 ? 1.758 2.045 -15.750 1.00 87.25 196 THR A C 1
ATOM 1488 O O . THR A 1 196 ? 2.921 2.413 -15.875 1.00 87.25 196 THR A O 1
ATOM 1491 N N . SER A 1 197 ? 0.856 2.134 -16.730 1.00 88.19 197 SER A N 1
ATOM 1492 C CA . SER A 1 197 ? 1.145 2.743 -18.032 1.00 88.19 197 SER A CA 1
ATOM 1493 C C . SER A 1 197 ? 1.678 4.173 -17.887 1.00 88.19 197 SER A C 1
ATOM 1495 O O . SER A 1 197 ? 2.702 4.504 -18.487 1.00 88.19 197 SER A O 1
ATOM 1497 N N . THR A 1 198 ? 1.072 4.995 -17.020 1.00 86.81 198 THR A N 1
ATOM 1498 C CA . THR A 1 198 ? 1.564 6.356 -16.750 1.00 86.81 198 THR A CA 1
ATOM 1499 C C . THR A 1 198 ? 2.987 6.343 -16.191 1.00 86.81 198 THR A C 1
ATOM 1501 O O . THR A 1 198 ? 3.828 7.119 -16.635 1.00 86.81 198 THR A O 1
ATOM 1504 N N . GLU A 1 199 ? 3.304 5.447 -15.250 1.00 88.94 199 GLU A N 1
ATOM 1505 C CA . GLU A 1 199 ? 4.665 5.369 -14.701 1.00 88.94 199 GLU A CA 1
ATOM 1506 C C . GLU A 1 199 ? 5.689 4.872 -15.729 1.00 88.94 199 GLU A C 1
ATOM 1508 O O . GLU A 1 199 ? 6.791 5.415 -15.773 1.00 88.94 199 GLU A O 1
ATOM 1513 N N . LEU A 1 200 ? 5.351 3.881 -16.568 1.00 90.38 200 LEU A N 1
ATOM 1514 C CA . LEU A 1 200 ? 6.245 3.443 -17.649 1.00 90.38 200 LEU A CA 1
ATOM 1515 C C . LEU A 1 200 ? 6.445 4.538 -18.701 1.00 90.38 200 LEU A C 1
ATOM 1517 O O . LEU A 1 200 ? 7.557 4.695 -19.199 1.00 90.38 200 LEU A O 1
ATOM 1521 N N . THR A 1 201 ? 5.405 5.312 -19.012 1.00 89.38 201 THR A N 1
ATOM 1522 C CA . THR A 1 201 ? 5.500 6.456 -19.933 1.00 89.38 201 THR A CA 1
ATOM 1523 C C . THR A 1 201 ? 6.443 7.517 -19.370 1.00 89.38 201 THR A C 1
ATOM 1525 O O . THR A 1 201 ? 7.369 7.935 -20.057 1.00 89.38 201 THR A O 1
ATOM 1528 N N . LEU A 1 202 ? 6.328 7.837 -18.077 1.00 88.50 202 LEU A N 1
ATOM 1529 C CA . LEU A 1 202 ? 7.273 8.725 -17.394 1.00 88.50 202 LEU A CA 1
ATOM 1530 C C . LEU A 1 202 ? 8.705 8.180 -17.394 1.00 88.50 202 LEU A C 1
ATOM 1532 O O . LEU A 1 202 ? 9.652 8.949 -17.531 1.00 88.50 202 LEU A O 1
ATOM 1536 N N . VAL A 1 203 ? 8.893 6.866 -17.235 1.00 90.00 203 VAL A N 1
ATOM 1537 C CA . VAL A 1 203 ? 10.222 6.248 -17.368 1.00 90.00 203 VAL A CA 1
ATOM 1538 C C . VAL A 1 203 ? 10.750 6.416 -18.787 1.00 90.00 203 VAL A C 1
ATOM 1540 O O . VAL A 1 203 ? 11.908 6.795 -18.946 1.00 90.00 203 VAL A O 1
ATOM 1543 N N . ARG A 1 204 ? 9.924 6.187 -19.814 1.00 89.75 204 ARG A N 1
ATOM 1544 C CA . ARG A 1 204 ? 10.311 6.371 -21.219 1.00 89.75 204 ARG A CA 1
ATOM 1545 C C . ARG A 1 204 ? 10.753 7.810 -21.489 1.00 89.75 204 ARG A C 1
ATOM 1547 O O . ARG A 1 204 ? 11.870 8.001 -21.957 1.00 89.75 204 ARG A O 1
ATOM 1554 N N . GLU A 1 205 ? 9.948 8.793 -21.098 1.00 87.94 205 GLU A N 1
ATOM 1555 C CA . GLU A 1 205 ? 10.266 10.221 -21.248 1.00 87.94 205 GLU A CA 1
ATOM 1556 C C . GLU A 1 205 ? 11.542 10.617 -20.490 1.00 87.94 205 GLU A C 1
ATOM 1558 O O . GLU A 1 205 ? 12.415 11.298 -21.025 1.00 87.94 205 GLU A O 1
ATOM 1563 N N . GLN A 1 206 ? 11.711 10.145 -19.249 1.00 87.81 206 GLN A N 1
ATOM 1564 C CA . GLN A 1 206 ? 12.931 10.390 -18.470 1.00 87.81 206 GLN A CA 1
ATOM 1565 C C . GLN A 1 206 ? 14.167 9.769 -19.117 1.00 87.81 206 GLN A C 1
ATOM 1567 O O . GLN A 1 206 ? 15.262 10.315 -18.999 1.00 87.81 206 GLN A O 1
ATOM 1572 N N . THR A 1 207 ? 13.998 8.646 -19.810 1.00 87.75 207 THR A N 1
ATOM 1573 C CA . THR A 1 207 ? 15.082 7.991 -20.540 1.00 87.75 207 THR A CA 1
ATOM 1574 C C . THR A 1 207 ? 15.470 8.801 -21.782 1.00 87.75 207 THR A C 1
ATOM 1576 O O . THR A 1 207 ? 16.614 8.736 -22.222 1.00 87.75 207 THR A O 1
ATOM 1579 N N . ASP A 1 208 ? 14.563 9.586 -22.365 1.00 86.44 208 ASP A N 1
ATOM 1580 C CA . ASP A 1 208 ? 14.878 10.483 -23.488 1.00 86.44 208 ASP A CA 1
ATOM 1581 C C . ASP A 1 208 ? 15.668 11.723 -23.032 1.00 86.44 208 ASP A C 1
ATOM 1583 O O . ASP A 1 208 ? 16.484 12.246 -23.787 1.00 86.44 208 ASP A O 1
ATOM 1587 N N . LEU A 1 209 ? 15.505 12.136 -21.769 1.00 88.12 209 LEU A N 1
ATOM 1588 C CA . LEU A 1 209 ? 16.249 13.244 -21.154 1.00 88.12 209 LEU A CA 1
ATOM 1589 C C . LEU A 1 209 ? 17.561 12.816 -20.465 1.00 88.12 209 LEU A C 1
ATOM 1591 O O . LEU A 1 209 ? 18.468 13.634 -20.314 1.00 88.12 209 LEU A O 1
ATOM 1595 N N . ALA A 1 210 ? 17.660 11.568 -19.999 1.00 89.00 210 ALA A N 1
ATOM 1596 C CA . ALA A 1 210 ? 18.764 11.059 -19.179 1.00 89.00 210 ALA A CA 1
ATOM 1597 C C . ALA A 1 210 ? 19.123 9.595 -19.518 1.00 89.00 210 ALA A C 1
ATOM 1599 O O . ALA A 1 210 ? 18.726 9.051 -20.543 1.00 89.00 210 ALA A O 1
ATOM 1600 N N . THR A 1 211 ? 19.912 8.923 -18.674 1.00 89.31 211 THR A N 1
ATOM 1601 C CA . THR A 1 211 ? 20.210 7.491 -18.851 1.00 89.31 211 THR A CA 1
ATOM 1602 C C . THR A 1 211 ? 19.040 6.615 -18.392 1.00 89.31 211 THR A C 1
ATOM 1604 O O . THR A 1 211 ? 18.305 6.972 -17.469 1.00 89.31 211 THR A O 1
ATOM 1607 N N . LEU A 1 212 ? 18.888 5.433 -19.007 1.00 87.81 212 LEU A N 1
ATOM 1608 C CA . LEU A 1 212 ? 17.874 4.446 -18.604 1.00 87.81 212 LEU A CA 1
ATOM 1609 C C . LEU A 1 212 ? 18.023 4.064 -17.127 1.00 87.81 212 LEU A C 1
ATOM 1611 O O . LEU A 1 212 ? 17.035 4.017 -16.402 1.00 87.81 212 LEU A O 1
ATOM 1615 N N . ASP A 1 213 ? 19.259 3.853 -16.673 1.00 89.56 213 ASP A N 1
ATOM 1616 C CA . ASP A 1 213 ? 19.548 3.529 -15.277 1.00 89.56 213 ASP A CA 1
ATOM 1617 C C . ASP A 1 213 ? 19.060 4.632 -14.323 1.00 89.56 213 ASP A C 1
ATOM 1619 O O . ASP A 1 213 ? 18.377 4.349 -13.340 1.00 89.56 213 ASP A O 1
ATOM 1623 N N . PHE A 1 214 ? 19.288 5.906 -14.662 1.00 89.69 214 PHE A N 1
ATOM 1624 C CA . PHE A 1 214 ? 18.773 7.023 -13.874 1.00 89.69 214 PHE A CA 1
ATOM 1625 C C . PHE A 1 214 ? 17.237 7.052 -13.850 1.00 89.69 214 PHE A C 1
ATOM 1627 O O . PHE A 1 214 ? 16.643 7.202 -12.781 1.00 89.69 214 PHE A O 1
ATOM 1634 N N . ALA A 1 215 ? 16.580 6.872 -15.000 1.00 90.31 215 ALA A N 1
ATOM 1635 C CA . ALA A 1 215 ? 15.119 6.851 -15.090 1.00 90.31 215 ALA A CA 1
ATOM 1636 C C . ALA A 1 215 ? 14.502 5.710 -14.257 1.00 90.31 215 ALA A C 1
ATOM 1638 O O . ALA A 1 215 ? 13.540 5.919 -13.512 1.00 90.31 215 ALA A O 1
ATOM 1639 N N . LEU A 1 216 ? 15.099 4.516 -14.313 1.00 90.25 216 LEU A N 1
ATOM 1640 C CA . LEU A 1 216 ? 14.686 3.352 -13.531 1.00 90.25 216 LEU A CA 1
ATOM 1641 C C . LEU A 1 216 ? 14.931 3.545 -12.027 1.00 90.25 216 LEU A C 1
ATOM 1643 O O . LEU A 1 216 ? 14.062 3.225 -11.214 1.00 90.25 216 LEU A O 1
ATOM 1647 N N . GLN A 1 217 ? 16.059 4.139 -11.630 1.00 90.19 217 GLN A N 1
ATOM 1648 C CA . GLN A 1 217 ? 16.307 4.490 -10.229 1.00 90.19 217 GLN A CA 1
ATOM 1649 C C . GLN A 1 217 ? 15.284 5.507 -9.706 1.00 90.19 217 GLN A C 1
ATOM 1651 O O . GLN A 1 217 ? 14.772 5.352 -8.593 1.00 90.19 217 GLN A O 1
ATOM 1656 N N . GLN A 1 218 ? 14.924 6.520 -10.505 1.00 88.19 218 GLN A N 1
ATOM 1657 C CA . GLN A 1 218 ? 13.860 7.458 -10.139 1.00 88.19 218 GLN A CA 1
ATOM 1658 C C . GLN A 1 218 ? 12.510 6.751 -10.018 1.00 88.19 218 GLN A C 1
ATOM 1660 O O . GLN A 1 218 ? 11.769 7.028 -9.078 1.00 88.19 218 GLN A O 1
ATOM 1665 N N . PHE A 1 219 ? 12.196 5.811 -10.908 1.00 89.06 219 PHE A N 1
ATOM 1666 C CA . PHE A 1 219 ? 10.986 4.997 -10.805 1.00 89.06 219 PHE A CA 1
ATOM 1667 C C . PHE A 1 219 ? 10.942 4.174 -9.514 1.00 89.06 219 PHE A C 1
ATOM 1669 O O . PHE A 1 219 ? 9.954 4.244 -8.780 1.00 89.06 219 PHE A O 1
ATOM 1676 N N . SER A 1 220 ? 12.038 3.494 -9.164 1.00 90.44 220 SER A N 1
ATOM 1677 C CA . SER A 1 220 ? 12.160 2.775 -7.890 1.00 90.44 220 SER A CA 1
ATOM 1678 C C . SER A 1 220 ? 11.986 3.703 -6.691 1.00 90.44 220 SER A C 1
ATOM 1680 O O . SER A 1 220 ? 11.266 3.371 -5.751 1.00 90.44 220 SER A O 1
ATOM 1682 N N . ARG A 1 221 ? 12.591 4.896 -6.724 1.00 87.38 221 ARG A N 1
ATOM 1683 C CA . ARG A 1 221 ? 12.483 5.882 -5.641 1.00 87.38 221 ARG A CA 1
ATOM 1684 C C . ARG A 1 221 ? 11.067 6.442 -5.491 1.00 87.38 221 ARG A C 1
ATOM 1686 O O . ARG A 1 221 ? 10.629 6.694 -4.368 1.00 87.38 221 ARG A O 1
ATOM 1693 N N . ARG A 1 222 ? 10.353 6.660 -6.601 1.00 83.12 222 ARG A N 1
ATOM 1694 C CA . ARG A 1 222 ? 8.958 7.126 -6.586 1.00 83.12 222 ARG A CA 1
ATOM 1695 C C . ARG A 1 222 ? 8.038 6.064 -6.001 1.00 83.12 222 ARG A C 1
ATOM 1697 O O . ARG A 1 222 ? 7.267 6.379 -5.100 1.00 83.12 222 ARG A O 1
ATOM 1704 N N . MET A 1 223 ? 8.145 4.831 -6.489 1.00 85.56 223 MET A N 1
ATOM 1705 C CA . MET A 1 223 ? 7.248 3.734 -6.127 1.00 85.56 223 MET A CA 1
ATOM 1706 C C . MET A 1 223 ? 7.530 3.147 -4.741 1.00 85.56 223 MET A C 1
ATOM 1708 O O . MET A 1 223 ? 6.581 2.799 -4.043 1.00 85.56 223 MET A O 1
ATOM 1712 N N . ASP A 1 224 ? 8.805 3.074 -4.339 1.00 85.75 224 ASP A N 1
ATOM 1713 C CA . ASP A 1 224 ? 9.263 2.598 -3.023 1.00 85.75 224 ASP A CA 1
ATOM 1714 C C . ASP A 1 224 ? 8.653 1.249 -2.617 1.00 85.75 224 ASP A C 1
ATOM 1716 O O . ASP A 1 224 ? 8.175 1.048 -1.500 1.00 85.75 224 ASP A O 1
ATOM 1720 N N . ILE A 1 225 ? 8.634 0.323 -3.576 1.00 89.81 225 ILE A N 1
ATOM 1721 C CA . ILE A 1 225 ? 8.229 -1.065 -3.370 1.00 89.81 225 ILE A CA 1
ATOM 1722 C C . ILE A 1 225 ? 9.372 -2.005 -3.756 1.00 89.81 225 ILE A C 1
ATOM 1724 O O . ILE A 1 225 ? 10.032 -1.783 -4.777 1.00 89.81 225 ILE A O 1
ATOM 1728 N N . PRO A 1 226 ? 9.606 -3.074 -2.973 1.00 89.62 226 PRO A N 1
ATOM 1729 C CA . PRO A 1 226 ? 10.737 -3.972 -3.187 1.00 89.62 226 PRO A CA 1
ATOM 1730 C C . PRO A 1 226 ? 10.645 -4.715 -4.524 1.00 89.62 226 PRO A C 1
ATOM 1732 O O . PRO A 1 226 ? 11.671 -5.036 -5.114 1.00 89.62 226 PRO A O 1
ATOM 1735 N N . GLU A 1 227 ? 9.431 -4.958 -5.027 1.00 90.88 227 GLU A N 1
ATOM 1736 C CA . GLU A 1 227 ? 9.218 -5.568 -6.340 1.00 90.88 227 GLU A CA 1
ATOM 1737 C C . GLU A 1 227 ? 9.749 -4.688 -7.480 1.00 90.88 227 GLU A C 1
ATOM 1739 O O . GLU A 1 227 ? 10.399 -5.189 -8.390 1.00 90.88 227 GLU A O 1
ATOM 1744 N N . VAL A 1 228 ? 9.539 -3.368 -7.420 1.00 91.81 228 VAL A N 1
ATOM 1745 C CA . VAL A 1 228 ? 10.078 -2.448 -8.438 1.00 91.81 228 VAL A CA 1
ATOM 1746 C C . VAL A 1 228 ? 11.592 -2.342 -8.318 1.00 91.81 228 VAL A C 1
ATOM 1748 O O . VAL A 1 228 ? 12.276 -2.389 -9.335 1.00 91.81 228 VAL A O 1
ATOM 1751 N N . ALA A 1 229 ? 12.125 -2.252 -7.097 1.00 90.88 229 ALA A N 1
ATOM 1752 C CA . ALA A 1 229 ? 13.570 -2.205 -6.881 1.00 90.88 229 ALA A CA 1
ATOM 1753 C C . ALA A 1 229 ? 14.277 -3.447 -7.457 1.00 90.88 229 ALA A C 1
ATOM 1755 O O . ALA A 1 229 ? 15.326 -3.322 -8.087 1.00 90.88 229 ALA A O 1
ATOM 1756 N N . GLY A 1 230 ? 13.671 -4.632 -7.303 1.00 90.56 230 GLY A N 1
ATOM 1757 C CA . GLY A 1 230 ? 14.174 -5.870 -7.900 1.00 90.56 230 GLY A CA 1
ATOM 1758 C C . GLY A 1 230 ? 14.182 -5.835 -9.429 1.00 90.56 230 GLY A C 1
ATOM 1759 O O . GLY A 1 230 ? 15.185 -6.190 -10.038 1.00 90.56 230 GLY A O 1
ATOM 1760 N N . ILE A 1 231 ? 13.111 -5.336 -10.054 1.00 90.44 231 ILE A N 1
ATOM 1761 C CA . ILE A 1 231 ? 13.029 -5.193 -11.519 1.00 90.44 231 ILE A CA 1
ATOM 1762 C C . ILE A 1 231 ? 14.072 -4.216 -12.040 1.00 90.44 231 ILE A C 1
ATOM 1764 O O . ILE A 1 231 ? 14.742 -4.505 -13.024 1.00 90.44 231 ILE A O 1
ATOM 1768 N N . VAL A 1 232 ? 14.226 -3.069 -11.382 1.00 91.25 232 VAL A N 1
ATOM 1769 C CA . VAL A 1 232 ? 15.217 -2.057 -11.759 1.00 91.25 232 VAL A CA 1
ATOM 1770 C C . VAL A 1 232 ? 16.630 -2.630 -11.679 1.00 91.25 232 VAL A C 1
ATOM 1772 O O . VAL A 1 232 ? 17.402 -2.451 -12.618 1.00 91.25 232 VAL A O 1
ATOM 1775 N N . GLY A 1 233 ? 16.943 -3.376 -10.615 1.00 89.25 233 GLY A N 1
ATOM 1776 C CA . GLY A 1 233 ? 18.223 -4.072 -10.481 1.00 89.25 233 GLY A CA 1
ATOM 1777 C C . GLY A 1 233 ? 18.461 -5.094 -11.596 1.00 89.25 233 GLY A C 1
ATOM 1778 O O . GLY A 1 233 ? 19.538 -5.109 -12.188 1.00 89.25 233 GLY A O 1
ATOM 1779 N N . LEU A 1 234 ? 17.445 -5.894 -11.936 1.00 88.44 234 LEU A N 1
ATOM 1780 C CA . LEU A 1 234 ? 17.525 -6.860 -13.035 1.00 88.44 234 LEU A CA 1
ATOM 1781 C C . LEU A 1 234 ? 17.732 -6.164 -14.385 1.00 88.44 234 LEU A C 1
ATOM 1783 O O . LEU A 1 234 ? 18.656 -6.501 -15.117 1.00 88.44 234 LEU A O 1
ATOM 1787 N N . ILE A 1 235 ? 16.919 -5.160 -14.713 1.00 88.25 235 ILE A N 1
ATOM 1788 C CA . ILE A 1 235 ? 17.016 -4.452 -15.994 1.00 88.25 235 ILE A CA 1
ATOM 1789 C C . ILE A 1 235 ? 18.364 -3.728 -16.129 1.00 88.25 235 ILE A C 1
ATOM 1791 O O . ILE A 1 235 ? 18.986 -3.794 -17.189 1.00 88.25 235 ILE A O 1
ATOM 1795 N N . SER A 1 236 ? 18.848 -3.084 -15.062 1.00 86.94 236 SER A N 1
ATOM 1796 C CA . SER A 1 236 ? 20.160 -2.420 -15.049 1.00 86.94 236 SER A CA 1
ATOM 1797 C C . SER A 1 236 ? 21.307 -3.414 -15.285 1.00 86.94 236 SER A C 1
ATOM 1799 O O . SER A 1 236 ? 22.285 -3.093 -15.958 1.00 86.94 236 SER A O 1
ATOM 1801 N N . GLN A 1 237 ? 21.171 -4.663 -14.830 1.00 81.81 237 GLN A N 1
ATOM 1802 C CA . GLN A 1 237 ? 22.168 -5.707 -15.075 1.00 81.81 237 GLN A CA 1
ATOM 1803 C C . GLN A 1 237 ? 22.209 -6.172 -16.543 1.00 81.81 237 GLN A C 1
ATOM 1805 O O . GLN A 1 237 ? 23.287 -6.455 -17.065 1.00 81.81 237 GLN A O 1
ATOM 1810 N N . PHE A 1 238 ? 21.061 -6.226 -17.226 1.00 77.50 238 PHE A N 1
ATOM 1811 C CA . PHE A 1 238 ? 20.954 -6.756 -18.595 1.00 77.50 238 PHE A CA 1
ATOM 1812 C C . PHE A 1 238 ? 21.002 -5.698 -19.705 1.00 77.50 238 PHE A C 1
ATOM 1814 O O . PHE A 1 238 ? 20.993 -6.044 -20.883 1.00 77.50 238 PHE A O 1
ATOM 1821 N N . GLN A 1 239 ? 21.127 -4.414 -19.365 1.00 72.50 239 GLN A N 1
ATOM 1822 C CA . GLN A 1 239 ? 21.150 -3.314 -20.340 1.00 72.50 239 GLN A CA 1
ATOM 1823 C C . GLN A 1 239 ? 22.266 -3.414 -21.404 1.00 72.50 239 GLN A C 1
ATOM 1825 O O . GLN A 1 239 ? 22.138 -2.829 -22.477 1.00 72.50 239 GLN A O 1
ATOM 1830 N N . HIS A 1 240 ? 23.351 -4.149 -21.125 1.00 64.25 240 HIS A N 1
ATOM 1831 C CA . HIS A 1 240 ? 24.494 -4.318 -22.035 1.00 64.25 240 HIS A CA 1
ATOM 1832 C C . HIS A 1 240 ? 24.562 -5.694 -22.713 1.00 64.25 240 HIS A C 1
ATOM 1834 O O . HIS A 1 240 ? 25.263 -5.845 -23.711 1.00 64.25 240 HIS A O 1
ATOM 1840 N N . LEU A 1 241 ? 23.842 -6.692 -22.194 1.00 53.88 241 LEU A N 1
ATOM 1841 C CA . LEU A 1 241 ? 23.820 -8.051 -22.726 1.00 53.88 241 LEU A CA 1
ATOM 1842 C C . LEU A 1 241 ? 22.382 -8.370 -23.137 1.00 53.88 241 LEU A C 1
ATOM 1844 O O . LEU A 1 241 ? 21.600 -8.882 -22.345 1.00 53.88 241 LEU A O 1
ATOM 1848 N N . GLY A 1 242 ? 22.023 -8.063 -24.387 1.00 58.22 242 GLY A N 1
ATOM 1849 C CA . GLY A 1 242 ? 20.681 -8.330 -24.929 1.00 58.22 242 GLY A CA 1
ATOM 1850 C C . GLY A 1 242 ? 20.276 -9.815 -24.948 1.00 58.22 242 GLY A C 1
ATOM 1851 O O . GLY A 1 242 ? 19.125 -10.129 -25.228 1.00 58.22 242 GLY A O 1
ATOM 1852 N N . VAL A 1 243 ? 21.190 -10.737 -24.627 1.00 67.88 243 VAL A N 1
ATOM 1853 C CA . VAL A 1 243 ? 20.943 -12.182 -24.560 1.00 67.88 243 VAL A CA 1
ATOM 1854 C C . VAL A 1 243 ? 20.751 -12.595 -23.096 1.00 67.88 243 VAL A C 1
ATOM 1856 O O . VAL A 1 243 ? 21.645 -12.408 -22.276 1.00 67.88 243 VAL A O 1
ATOM 1859 N N . GLY A 1 244 ? 19.589 -13.170 -22.767 1.00 75.00 244 GLY A N 1
ATOM 1860 C CA . GLY A 1 244 ? 19.280 -13.708 -21.430 1.00 75.00 244 GLY A CA 1
ATOM 1861 C C . GLY A 1 244 ? 18.406 -12.820 -20.532 1.00 75.00 244 GLY A C 1
ATOM 1862 O O . GLY A 1 244 ? 17.927 -13.299 -19.503 1.00 75.00 244 GLY A O 1
ATOM 1863 N N . ALA A 1 245 ? 18.124 -11.576 -20.937 1.00 79.69 245 ALA A N 1
ATOM 1864 C CA . ALA A 1 245 ? 17.206 -10.682 -20.221 1.00 79.69 245 ALA A CA 1
ATOM 1865 C C . ALA A 1 245 ? 15.782 -11.262 -20.125 1.00 79.69 245 ALA A C 1
ATOM 1867 O O . ALA A 1 245 ? 15.147 -11.179 -19.077 1.00 79.69 245 ALA A O 1
ATOM 1868 N N . GLU A 1 246 ? 15.307 -11.908 -21.195 1.00 83.00 246 GLU A N 1
ATOM 1869 C CA . GLU A 1 246 ? 13.994 -12.562 -21.252 1.00 83.00 246 GLU A CA 1
ATOM 1870 C C . GLU A 1 246 ? 13.817 -13.600 -20.135 1.00 83.00 246 GLU A C 1
ATOM 1872 O O . GLU A 1 246 ? 12.865 -13.522 -19.360 1.00 83.00 246 GLU A O 1
ATOM 1877 N N . ALA A 1 247 ? 14.762 -14.540 -20.012 1.00 84.88 247 ALA A N 1
ATOM 1878 C CA . ALA A 1 247 ? 14.697 -15.620 -19.028 1.00 84.88 247 ALA A CA 1
ATOM 1879 C C . ALA A 1 247 ? 14.744 -15.089 -17.586 1.00 84.88 247 ALA A C 1
ATOM 1881 O O . ALA A 1 247 ? 14.040 -15.596 -16.711 1.00 84.88 247 ALA A O 1
ATOM 1882 N N . ALA A 1 248 ? 15.539 -14.042 -17.338 1.00 86.19 248 ALA A N 1
ATOM 1883 C CA . ALA A 1 248 ? 15.611 -13.396 -16.033 1.00 86.19 248 ALA A CA 1
ATOM 1884 C C . ALA A 1 248 ? 14.307 -12.665 -15.673 1.00 86.19 248 ALA A C 1
ATOM 1886 O O . ALA A 1 248 ? 13.809 -12.817 -14.556 1.00 86.19 248 ALA A O 1
ATOM 1887 N N . LEU A 1 249 ? 13.723 -11.917 -16.617 1.00 84.19 249 LEU A N 1
ATOM 1888 C CA . LEU A 1 249 ? 12.431 -11.251 -16.426 1.00 84.19 249 LEU A CA 1
ATOM 1889 C C . LEU A 1 249 ? 11.305 -12.268 -16.206 1.00 84.19 249 LEU A C 1
ATOM 1891 O O . LEU A 1 249 ? 10.478 -12.065 -15.318 1.00 84.19 249 LEU A O 1
ATOM 1895 N N . HIS A 1 250 ? 11.298 -13.373 -16.956 1.00 87.25 250 HIS A N 1
ATOM 1896 C CA . HIS A 1 250 ? 10.283 -14.414 -16.821 1.00 87.25 250 HIS A CA 1
ATOM 1897 C C . HIS A 1 250 ? 10.374 -15.127 -15.463 1.00 87.25 250 HIS A C 1
ATOM 1899 O O . HIS A 1 250 ? 9.381 -15.216 -14.742 1.00 87.25 250 HIS A O 1
ATOM 1905 N N . SER A 1 251 ? 11.584 -15.517 -15.044 1.00 89.62 251 SER A N 1
ATOM 1906 C CA . SER A 1 251 ? 11.832 -16.099 -13.716 1.00 89.62 251 SER A CA 1
ATOM 1907 C C . SER A 1 251 ? 11.432 -15.149 -12.575 1.00 89.62 251 SER A C 1
ATOM 1909 O O . SER A 1 251 ? 10.854 -15.564 -11.562 1.00 89.62 251 SER A O 1
ATOM 1911 N N . TYR A 1 252 ? 11.671 -13.843 -12.743 1.00 89.50 252 TYR A N 1
ATOM 1912 C CA . TYR A 1 252 ? 11.236 -12.845 -11.768 1.00 89.50 252 TYR A CA 1
ATOM 1913 C C . TYR A 1 252 ? 9.711 -12.660 -11.756 1.00 89.50 252 TYR A C 1
ATOM 1915 O O . TYR A 1 252 ? 9.120 -12.574 -10.678 1.00 89.50 252 TYR A O 1
ATOM 1923 N N . SER A 1 253 ? 9.053 -12.661 -12.920 1.00 89.88 253 SER A N 1
ATOM 1924 C CA . SER A 1 253 ? 7.586 -12.637 -13.034 1.00 89.88 253 SER A CA 1
ATOM 1925 C C . SER A 1 253 ? 6.945 -13.831 -12.316 1.00 89.88 253 SER A C 1
ATOM 1927 O O . SER A 1 253 ? 6.022 -13.655 -11.513 1.00 89.88 253 SER A O 1
ATOM 1929 N N . ASP A 1 254 ? 7.493 -15.036 -12.493 1.00 90.69 254 ASP A N 1
ATOM 1930 C CA . ASP A 1 254 ? 7.032 -16.239 -11.792 1.00 90.69 254 ASP A CA 1
ATOM 1931 C C . ASP A 1 254 ? 7.259 -16.156 -10.280 1.00 90.69 254 ASP A C 1
ATOM 1933 O O . ASP A 1 254 ? 6.372 -16.504 -9.493 1.00 90.69 254 ASP A O 1
ATOM 1937 N N . SER A 1 255 ? 8.399 -15.605 -9.859 1.00 91.38 255 SER A N 1
ATOM 1938 C CA . SER A 1 255 ? 8.684 -15.340 -8.445 1.00 91.38 255 SER A CA 1
ATOM 1939 C C . SER A 1 255 ? 7.676 -14.360 -7.834 1.00 91.38 255 SER A C 1
ATOM 1941 O O . SER A 1 255 ? 7.216 -14.558 -6.704 1.00 91.38 255 SER A O 1
ATOM 1943 N N . LEU A 1 256 ? 7.264 -13.326 -8.580 1.00 89.69 256 LEU A N 1
ATOM 1944 C CA . LEU A 1 256 ? 6.186 -12.437 -8.152 1.00 89.69 256 LEU A CA 1
ATOM 1945 C C . LEU A 1 256 ? 4.863 -13.201 -8.060 1.00 89.69 256 LEU A C 1
ATOM 1947 O O . LEU A 1 256 ? 4.231 -13.175 -7.009 1.00 89.69 256 LEU A O 1
ATOM 1951 N N . ARG A 1 257 ? 4.451 -13.938 -9.094 1.00 91.12 257 ARG A N 1
ATOM 1952 C CA . ARG A 1 257 ? 3.205 -14.729 -9.063 1.00 91.12 257 ARG A CA 1
ATOM 1953 C C . ARG A 1 257 ? 3.159 -15.679 -7.862 1.00 91.12 257 ARG A C 1
ATOM 1955 O O . ARG A 1 257 ? 2.117 -15.781 -7.210 1.00 91.12 257 ARG A O 1
ATOM 1962 N N . LEU A 1 258 ? 4.280 -16.316 -7.519 1.00 91.44 258 LEU A N 1
ATOM 1963 C CA . LEU A 1 258 ? 4.401 -17.162 -6.332 1.00 91.44 258 LEU A CA 1
ATOM 1964 C C . LEU A 1 258 ? 4.201 -16.365 -5.035 1.00 91.44 258 LEU A C 1
ATOM 1966 O O . LEU A 1 258 ? 3.368 -16.742 -4.212 1.00 91.44 258 LEU A O 1
ATOM 1970 N N . LYS A 1 259 ? 4.890 -15.228 -4.876 1.00 89.00 259 LYS A N 1
ATOM 1971 C CA . LYS A 1 259 ? 4.744 -14.339 -3.707 1.00 89.00 259 LYS A CA 1
ATOM 1972 C C . LYS A 1 259 ? 3.300 -13.862 -3.521 1.00 89.00 259 LYS A C 1
ATOM 1974 O O . LYS A 1 259 ? 2.808 -13.739 -2.401 1.00 89.00 259 LYS A O 1
ATOM 1979 N N . TRP A 1 260 ? 2.601 -13.607 -4.623 1.00 84.00 260 TRP A N 1
ATOM 1980 C CA . TRP A 1 260 ? 1.195 -13.209 -4.623 1.00 84.00 260 TRP A CA 1
ATOM 1981 C C . TRP A 1 260 ? 0.268 -14.335 -4.158 1.00 84.00 260 TRP A C 1
ATOM 1983 O O . TRP A 1 260 ? -0.642 -14.080 -3.365 1.00 84.00 260 TRP A O 1
ATOM 1993 N N . ARG A 1 261 ? 0.518 -15.574 -4.604 1.00 86.81 261 ARG A N 1
ATOM 1994 C CA . ARG A 1 261 ? -0.208 -16.770 -4.144 1.00 86.81 261 ARG A CA 1
ATOM 1995 C C . ARG A 1 261 ? 0.019 -17.021 -2.655 1.00 86.81 261 ARG A C 1
ATOM 1997 O O . ARG A 1 261 ? -0.955 -17.143 -1.921 1.00 86.81 261 ARG A O 1
ATOM 2004 N N . GLN A 1 262 ? 1.265 -16.959 -2.191 1.00 88.56 262 GLN A N 1
ATOM 2005 C CA . GLN A 1 262 ? 1.609 -17.097 -0.770 1.00 88.56 262 GLN A CA 1
ATOM 2006 C C . GLN A 1 262 ? 0.900 -16.045 0.092 1.00 88.56 262 GLN A C 1
ATOM 2008 O O . GLN A 1 2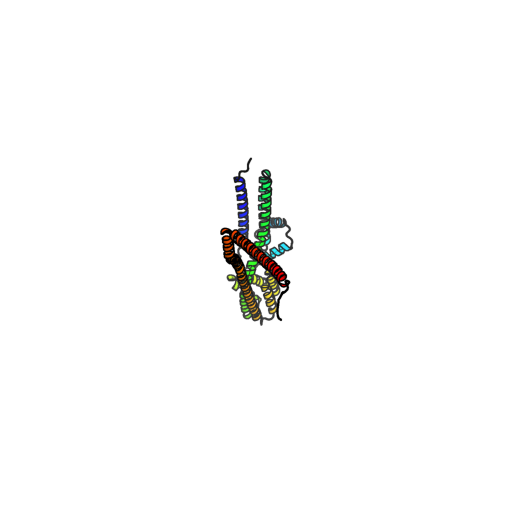62 ? 0.250 -16.377 1.078 1.00 88.56 262 GLN A O 1
ATOM 2013 N N . ALA A 1 263 ? 0.917 -14.775 -0.325 1.00 84.75 263 ALA A N 1
ATOM 2014 C CA . ALA A 1 263 ? 0.206 -13.716 0.389 1.00 84.75 263 ALA A CA 1
ATOM 2015 C C . ALA A 1 263 ? -1.324 -13.919 0.398 1.00 84.75 263 ALA A C 1
ATOM 2017 O O . ALA A 1 263 ? -2.014 -13.454 1.309 1.00 84.75 263 ALA A O 1
ATOM 2018 N N . ALA A 1 264 ? -1.892 -14.569 -0.622 1.00 78.88 264 ALA A N 1
ATOM 2019 C CA . ALA A 1 264 ? -3.304 -14.942 -0.634 1.00 78.88 264 ALA A CA 1
ATOM 2020 C C . ALA A 1 264 ? -3.589 -16.111 0.324 1.00 78.88 264 ALA A C 1
ATOM 2022 O O . ALA A 1 264 ? -4.566 -16.052 1.072 1.00 78.88 264 ALA A O 1
ATOM 2023 N N . GLU A 1 265 ? -2.715 -17.117 0.359 1.00 86.81 265 GLU A N 1
ATOM 2024 C CA . GLU A 1 265 ? -2.793 -18.265 1.268 1.00 86.81 265 GLU A CA 1
ATOM 2025 C C . GLU A 1 265 ? -2.643 -17.849 2.736 1.00 86.81 265 GLU A C 1
ATOM 2027 O O . GLU A 1 265 ? -3.450 -18.249 3.573 1.00 86.81 265 GLU A O 1
ATOM 2032 N N . GLU A 1 266 ? -1.711 -16.951 3.060 1.00 86.62 266 GLU A N 1
ATOM 2033 C CA . GLU A 1 266 ? -1.565 -16.376 4.405 1.00 86.62 266 GLU A CA 1
ATOM 2034 C C . GLU A 1 266 ? -2.840 -15.642 4.854 1.00 86.62 266 GLU A C 1
ATOM 2036 O O . GLU A 1 266 ? -3.307 -15.776 5.994 1.00 86.62 266 GLU A O 1
ATOM 2041 N N . ARG A 1 267 ? -3.463 -14.880 3.946 1.00 79.94 267 ARG A N 1
ATOM 2042 C CA . ARG A 1 267 ? -4.740 -14.197 4.214 1.00 79.94 267 ARG A CA 1
ATOM 2043 C C . ARG A 1 267 ? -5.902 -15.180 4.362 1.00 79.94 267 ARG A C 1
ATOM 2045 O O . ARG A 1 267 ? -6.817 -14.899 5.133 1.00 79.94 267 ARG A O 1
ATOM 2052 N N . ALA A 1 268 ? -5.892 -16.304 3.650 1.00 76.12 268 ALA A N 1
ATOM 2053 C CA . ALA A 1 268 ? -6.894 -17.356 3.802 1.00 76.12 268 ALA A CA 1
ATOM 2054 C C . ALA A 1 268 ? -6.726 -18.097 5.139 1.00 76.12 268 ALA A C 1
ATOM 2056 O O . ALA A 1 268 ? -7.691 -18.256 5.889 1.00 76.12 268 ALA A O 1
ATOM 2057 N N . ASN A 1 269 ? -5.495 -18.462 5.496 1.00 81.81 269 ASN A N 1
ATOM 2058 C CA . ASN A 1 269 ? -5.213 -19.186 6.730 1.00 81.81 269 ASN A CA 1
ATOM 2059 C C . ASN A 1 269 ? -5.491 -18.326 7.976 1.00 81.81 269 ASN A C 1
ATOM 2061 O O . ASN A 1 269 ? -6.139 -18.766 8.925 1.00 81.81 269 ASN A O 1
ATOM 2065 N N . SER A 1 270 ? -5.118 -17.042 7.943 1.00 78.56 270 SER A N 1
ATOM 2066 C CA . SER A 1 270 ? -5.407 -16.112 9.047 1.00 78.56 270 SER A CA 1
ATOM 2067 C C . SER A 1 270 ? -6.904 -15.841 9.253 1.00 78.56 270 SER A C 1
ATOM 2069 O O . SER A 1 270 ? -7.325 -15.563 10.378 1.00 78.56 270 SER A O 1
ATOM 2071 N N . LYS A 1 271 ? -7.736 -15.944 8.206 1.00 77.50 271 LYS A N 1
ATOM 2072 C CA . LYS A 1 271 ? -9.203 -15.893 8.345 1.00 77.50 271 LYS A CA 1
ATOM 2073 C C . LYS A 1 271 ? -9.753 -17.146 9.028 1.00 77.50 271 LYS A C 1
ATOM 2075 O O . LYS A 1 271 ? -10.637 -17.014 9.869 1.00 77.50 271 LYS A O 1
ATOM 2080 N N . THR A 1 272 ? -9.202 -18.322 8.726 1.00 82.44 272 THR A N 1
ATOM 2081 C CA . THR A 1 272 ? -9.609 -19.596 9.345 1.00 82.44 272 THR A CA 1
ATOM 2082 C C . THR A 1 272 ? -9.370 -19.583 10.853 1.00 82.44 272 THR A C 1
ATOM 2084 O O . THR A 1 272 ? -10.272 -19.892 11.626 1.00 82.44 272 THR A O 1
ATOM 2087 N N . VAL A 1 273 ? -8.204 -19.105 11.296 1.00 84.75 273 VAL A N 1
ATOM 2088 C CA . VAL A 1 273 ? -7.894 -18.984 12.733 1.00 84.75 273 VAL A CA 1
ATOM 2089 C C . VAL A 1 273 ? -8.835 -17.999 13.443 1.00 84.75 273 VAL A C 1
ATOM 2091 O O . VAL A 1 273 ? -9.244 -18.243 14.576 1.00 84.75 273 VAL A O 1
ATOM 2094 N N . LYS A 1 274 ? -9.261 -16.914 12.778 1.00 85.50 274 LYS A N 1
ATOM 2095 C CA . LYS A 1 274 ? -10.243 -15.967 13.344 1.00 85.50 274 LYS A CA 1
ATOM 2096 C C . LYS A 1 274 ? -11.645 -16.562 13.500 1.00 85.50 274 LYS A C 1
ATOM 2098 O O . LYS A 1 274 ? -12.399 -16.070 14.333 1.00 85.50 274 LYS A O 1
ATOM 2103 N N . LEU A 1 275 ? -11.988 -17.613 12.750 1.00 87.56 275 LEU A N 1
ATOM 2104 C CA . LEU A 1 275 ? -13.264 -18.322 12.879 1.00 87.56 275 LEU A CA 1
ATOM 2105 C C . LEU A 1 275 ? -13.306 -19.228 14.125 1.00 87.56 275 LEU A C 1
ATOM 2107 O O . LEU A 1 275 ? -14.378 -19.454 14.681 1.00 87.56 275 LEU A O 1
ATOM 2111 N N . LEU A 1 276 ? -12.147 -19.694 14.609 1.00 90.12 276 LEU A N 1
ATOM 2112 C CA . LEU A 1 276 ? -12.070 -20.503 15.832 1.00 90.12 276 LEU A CA 1
ATOM 2113 C C . LEU A 1 276 ? -12.453 -19.707 17.083 1.00 90.12 276 LEU A C 1
ATOM 2115 O O . LEU A 1 276 ? -13.008 -20.283 18.011 1.00 90.12 276 LEU A O 1
ATOM 2119 N N . PHE A 1 277 ? -12.191 -18.399 17.117 1.00 92.44 277 PHE A N 1
ATOM 2120 C CA . PHE A 1 277 ? -12.483 -17.567 18.287 1.00 92.44 277 PHE A CA 1
ATOM 2121 C C . PHE A 1 277 ? -13.980 -17.540 18.665 1.00 92.44 277 PHE A C 1
ATOM 2123 O O . PHE A 1 277 ? -14.302 -17.921 19.791 1.00 92.44 277 PHE A O 1
ATOM 2130 N N . PRO A 1 278 ? -14.918 -17.157 17.771 1.00 91.25 278 PRO A N 1
ATOM 2131 C CA . PRO A 1 278 ? -16.344 -17.195 18.094 1.00 91.25 278 PRO A CA 1
ATOM 2132 C C . PRO A 1 278 ? -16.855 -18.621 18.346 1.00 91.25 278 PRO A C 1
ATOM 2134 O O . PRO A 1 278 ? -17.735 -18.808 19.182 1.00 91.25 278 PRO A O 1
ATOM 2137 N N . LEU A 1 279 ? -16.280 -19.631 17.681 1.00 93.00 279 LEU A N 1
ATOM 2138 C CA . LEU A 1 279 ? -16.651 -21.031 17.889 1.00 93.00 279 LEU A CA 1
ATOM 2139 C C . LEU A 1 279 ? -16.266 -21.517 19.295 1.00 93.00 279 LEU A C 1
ATOM 2141 O O . LEU A 1 279 ? -17.102 -22.079 19.998 1.00 93.00 279 LEU A O 1
ATOM 2145 N N . ALA A 1 280 ? -15.043 -21.226 19.744 1.00 91.69 280 ALA A N 1
ATOM 2146 C CA . ALA A 1 280 ? -14.577 -21.533 21.095 1.00 91.69 280 ALA A CA 1
ATOM 2147 C C . ALA A 1 280 ? -15.376 -20.773 22.165 1.00 91.69 280 ALA A C 1
ATOM 2149 O O . ALA A 1 280 ? -15.765 -21.361 23.174 1.00 91.69 280 ALA A O 1
ATOM 2150 N N . LEU A 1 281 ? -15.683 -19.493 21.919 1.00 93.88 281 LEU A N 1
ATOM 2151 C CA . LEU A 1 281 ? -16.507 -18.672 22.811 1.00 93.88 281 LEU A CA 1
ATOM 2152 C C . LEU A 1 281 ? -17.937 -19.219 22.959 1.00 93.88 281 LEU A C 1
ATOM 2154 O O . LEU A 1 281 ? -18.547 -19.025 24.001 1.00 93.88 281 LEU A O 1
ATOM 2158 N N . CYS A 1 282 ? -18.477 -19.899 21.944 1.00 92.88 282 CYS A N 1
ATOM 2159 C CA . CYS A 1 282 ? -19.809 -20.507 22.001 1.00 92.88 282 CYS A CA 1
ATOM 2160 C C . CYS A 1 282 ? -19.787 -21.902 22.655 1.00 92.88 282 CYS A C 1
ATOM 2162 O O . CYS A 1 282 ? -20.665 -22.239 23.450 1.00 92.88 282 CYS A O 1
ATOM 2164 N N . LEU A 1 283 ? -18.749 -22.696 22.378 1.00 94.19 283 LEU A N 1
ATOM 2165 C CA . LEU A 1 283 ? -18.589 -24.045 22.926 1.00 94.19 283 LEU A CA 1
ATOM 2166 C C . LEU A 1 283 ? -18.298 -24.051 24.427 1.00 94.19 283 LEU A C 1
ATOM 2168 O O . LEU A 1 283 ? -18.851 -24.882 25.143 1.00 94.19 283 LEU A O 1
ATOM 2172 N N . LEU A 1 284 ? -17.467 -23.127 24.914 1.00 93.94 284 LEU A N 1
ATOM 2173 C CA . LEU A 1 284 ? -17.072 -23.067 26.323 1.00 93.94 284 LEU A CA 1
ATOM 2174 C C . LEU A 1 284 ? -18.270 -22.907 27.291 1.00 93.94 284 LEU A C 1
ATOM 2176 O O . LEU A 1 284 ? -18.418 -23.756 28.173 1.00 93.94 284 LEU A O 1
ATOM 2180 N N . PRO A 1 285 ? -19.166 -21.908 27.143 1.00 89.12 285 PRO A N 1
ATOM 2181 C CA . PRO A 1 285 ? -20.330 -21.774 28.015 1.00 89.12 285 PRO A CA 1
ATOM 2182 C C . PRO A 1 285 ? -21.322 -22.921 27.817 1.00 89.12 285 PRO A C 1
ATOM 2184 O O . PRO A 1 285 ? -21.894 -23.388 28.796 1.00 89.12 285 PRO A O 1
ATOM 2187 N N . SER A 1 286 ? -21.490 -23.431 26.590 1.00 93.75 286 SER A N 1
ATOM 2188 C CA . SER A 1 286 ? -22.371 -24.576 26.334 1.00 93.75 286 SER A CA 1
ATOM 2189 C C . SER A 1 286 ? -21.888 -25.842 27.047 1.00 93.75 286 SER A C 1
ATOM 2191 O O . SER A 1 286 ? -22.699 -26.573 27.613 1.00 93.75 286 SER A O 1
ATOM 2193 N N . MET A 1 287 ? -20.578 -26.100 27.047 1.00 94.12 287 MET A N 1
ATOM 2194 C CA . MET A 1 287 ? -19.979 -27.228 27.763 1.00 94.12 287 MET A CA 1
ATOM 2195 C C . MET A 1 287 ? -20.055 -27.050 29.278 1.00 94.12 287 MET A C 1
ATOM 2197 O O . MET A 1 287 ? -20.367 -28.011 29.979 1.00 94.12 287 MET A O 1
ATOM 2201 N N . MET A 1 288 ? -19.854 -25.832 29.795 1.00 92.62 288 MET A N 1
ATOM 2202 C CA . MET A 1 288 ? -20.079 -25.551 31.217 1.00 92.62 288 MET A CA 1
ATOM 2203 C C . MET A 1 288 ? -21.536 -25.791 31.621 1.00 92.62 288 MET A C 1
ATOM 2205 O O . MET A 1 288 ? -21.781 -26.421 32.646 1.00 92.62 288 MET A O 1
ATOM 2209 N N . MET A 1 289 ? -22.496 -25.353 30.800 1.00 93.00 289 MET A N 1
ATOM 2210 C CA . MET A 1 289 ? -23.927 -25.560 31.037 1.00 93.00 289 MET A CA 1
ATOM 2211 C C . MET A 1 289 ? -24.282 -27.053 31.070 1.00 93.00 289 MET A C 1
ATOM 2213 O O . MET A 1 289 ? -25.035 -27.487 31.937 1.00 93.00 289 MET A O 1
ATOM 2217 N N . LEU A 1 290 ? -23.712 -27.845 30.153 1.00 94.19 290 LEU A N 1
ATOM 2218 C CA . LEU A 1 290 ? -23.932 -29.291 30.082 1.00 94.19 290 LEU A CA 1
ATOM 2219 C C . LEU A 1 290 ? -23.347 -30.023 31.298 1.00 94.19 290 LEU A C 1
ATOM 2221 O O . LEU A 1 290 ? -23.984 -30.926 31.831 1.00 94.19 290 LEU A O 1
ATOM 2225 N N . LEU A 1 291 ? -22.153 -29.625 31.747 1.00 92.94 291 LEU A N 1
ATOM 2226 C CA . LEU A 1 291 ? -21.467 -30.265 32.870 1.00 92.94 291 LEU A CA 1
ATOM 2227 C C . LEU A 1 291 ? -22.079 -29.875 34.226 1.00 92.94 291 LEU A C 1
ATOM 2229 O O . LEU A 1 291 ? -22.223 -30.722 35.103 1.00 92.94 291 LEU A O 1
ATOM 2233 N N . TRP A 1 292 ? -22.451 -28.605 34.405 1.00 92.44 292 TRP A N 1
ATOM 2234 C CA . TRP A 1 292 ? -23.034 -28.105 35.657 1.00 92.44 292 TRP A CA 1
ATOM 2235 C C . TRP A 1 292 ? -24.537 -28.357 35.764 1.00 92.44 292 TRP A C 1
ATOM 2237 O O . TRP A 1 292 ? -25.051 -28.434 36.875 1.00 92.44 292 TRP A O 1
ATOM 2247 N N . GLY A 1 293 ? -25.239 -28.502 34.639 1.00 90.25 293 GLY A N 1
ATOM 2248 C CA . GLY A 1 293 ? -26.679 -28.754 34.586 1.00 90.25 293 GLY A CA 1
A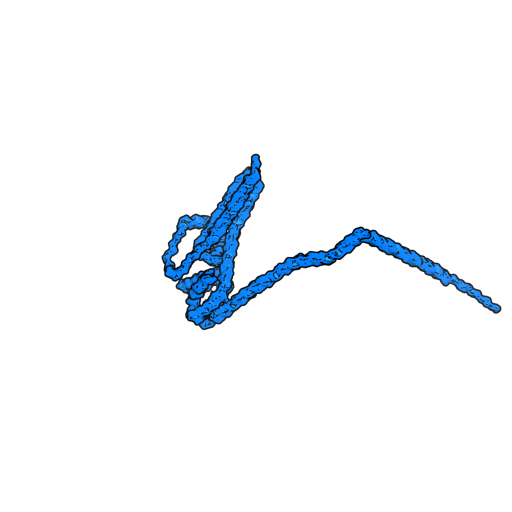TOM 2249 C C . GLY A 1 293 ? -27.163 -29.857 35.539 1.00 90.25 293 GLY A C 1
ATOM 2250 O O . GLY A 1 293 ? -28.008 -29.565 36.386 1.00 90.25 293 GLY A O 1
ATOM 2251 N N . PRO A 1 294 ? -26.638 -31.096 35.467 1.00 89.50 294 PRO A N 1
ATOM 2252 C CA . PRO A 1 294 ? -27.074 -32.172 36.356 1.00 89.50 294 PRO A CA 1
ATOM 2253 C C . PRO A 1 294 ? -26.682 -31.914 37.816 1.00 89.50 294 PRO A C 1
ATOM 2255 O O . PRO A 1 294 ? -27.529 -32.028 38.696 1.00 89.50 294 PRO A O 1
ATOM 2258 N N . ALA A 1 295 ? -25.451 -31.456 38.073 1.00 86.06 295 ALA A N 1
ATOM 2259 C CA . ALA A 1 295 ? -24.977 -31.163 39.428 1.00 86.06 295 ALA A CA 1
ATOM 2260 C C . ALA A 1 295 ? -25.818 -30.076 40.124 1.00 86.06 295 ALA A C 1
ATOM 2262 O O . ALA A 1 295 ? -26.103 -30.169 41.318 1.00 86.06 295 ALA A O 1
ATOM 2263 N N . ALA A 1 296 ? -26.255 -29.060 39.376 1.00 85.81 296 ALA A N 1
ATOM 2264 C CA . ALA A 1 296 ? -27.129 -28.010 39.882 1.00 85.81 296 ALA A CA 1
ATOM 2265 C C . ALA A 1 296 ? -28.539 -28.535 40.195 1.00 85.81 296 ALA A C 1
ATOM 2267 O O . ALA A 1 296 ? -29.113 -28.153 41.215 1.00 85.81 296 ALA A O 1
ATOM 2268 N N . VAL A 1 297 ? -29.090 -29.419 39.352 1.00 87.81 297 VAL A N 1
ATOM 2269 C CA . VAL A 1 297 ? -30.400 -30.051 39.586 1.00 87.81 297 VAL A CA 1
ATOM 2270 C C . VAL A 1 297 ? -30.356 -30.972 40.803 1.00 87.81 297 VAL A C 1
ATOM 2272 O O . VAL A 1 297 ? -31.266 -30.920 41.633 1.00 87.81 297 VAL A O 1
ATOM 2275 N N . ASP A 1 298 ? -29.297 -31.767 40.942 1.00 86.38 298 ASP A N 1
ATOM 2276 C CA . ASP A 1 298 ? -29.113 -32.670 42.078 1.00 86.38 298 ASP A CA 1
ATOM 2277 C C . ASP A 1 298 ? -28.965 -31.888 43.388 1.00 86.38 298 ASP A C 1
ATOM 2279 O O . ASP A 1 298 ? -29.631 -32.207 44.375 1.00 86.38 298 ASP A O 1
ATOM 2283 N N . LEU A 1 299 ? -28.196 -30.793 43.383 1.00 85.81 299 LEU A N 1
ATOM 2284 C CA . LEU A 1 299 ? -28.063 -29.904 44.539 1.00 85.81 299 LEU A CA 1
ATOM 2285 C C . LEU A 1 299 ? -29.398 -29.243 44.915 1.00 85.81 299 LEU A C 1
ATOM 2287 O O . LEU A 1 299 ? -29.736 -29.165 46.096 1.00 85.81 299 LEU A O 1
ATOM 2291 N N . PHE A 1 300 ? -30.183 -28.789 43.931 1.00 87.25 300 PHE A N 1
ATOM 2292 C CA . PHE A 1 300 ? -31.490 -28.173 44.185 1.00 87.25 300 PHE A CA 1
ATOM 2293 C C . PHE A 1 300 ? -32.503 -29.165 44.758 1.00 87.25 300 PHE A C 1
ATOM 2295 O O . PHE A 1 300 ? -33.249 -28.815 45.676 1.00 87.25 300 PHE A O 1
ATOM 2302 N N . ARG A 1 301 ? -32.532 -30.397 44.235 1.00 84.00 301 ARG A N 1
ATOM 2303 C CA . ARG A 1 301 ? -33.376 -31.475 44.772 1.00 84.00 301 ARG A CA 1
ATOM 2304 C C . ARG A 1 301 ? -32.975 -31.813 46.200 1.00 84.00 301 ARG A C 1
ATOM 2306 O O . ARG A 1 301 ? -33.829 -31.793 47.080 1.00 84.00 301 ARG A O 1
ATOM 2313 N N . PHE A 1 302 ? -31.677 -31.997 46.441 1.00 83.88 302 PHE A N 1
ATOM 2314 C CA . PHE A 1 302 ? -31.138 -32.251 47.773 1.00 83.88 302 PHE A CA 1
ATOM 2315 C C . PHE A 1 302 ? -31.518 -31.146 48.770 1.00 83.88 302 PHE A C 1
ATOM 2317 O O . PHE A 1 302 ? -31.917 -31.432 49.893 1.00 83.88 302 PHE A O 1
ATOM 2324 N N . MET A 1 303 ? -31.467 -29.877 48.369 1.00 84.62 303 MET A N 1
ATOM 2325 C CA . MET A 1 303 ? -31.832 -28.765 49.249 1.00 84.62 303 MET A CA 1
ATOM 2326 C C . MET A 1 303 ? -33.344 -28.691 49.520 1.00 84.62 303 MET A C 1
ATOM 2328 O O . MET A 1 303 ? -33.755 -28.474 50.659 1.00 84.62 303 MET A O 1
ATOM 2332 N N . LYS A 1 304 ? -34.175 -28.872 48.482 1.00 81.62 304 LYS A N 1
ATOM 2333 C CA . LYS A 1 304 ? -35.641 -28.754 48.568 1.00 81.62 304 LYS A CA 1
ATOM 2334 C C . LYS A 1 304 ? -36.273 -29.889 49.363 1.00 81.62 304 LYS A C 1
ATOM 2336 O O . LYS A 1 304 ? -37.193 -29.645 50.136 1.00 81.62 304 LYS A O 1
ATOM 2341 N N . ASP A 1 305 ? -35.784 -31.109 49.184 1.00 80.69 305 ASP A N 1
ATOM 2342 C CA . ASP A 1 305 ? -36.358 -32.295 49.825 1.00 80.69 305 ASP A CA 1
ATOM 2343 C C . ASP A 1 305 ? -35.883 -32.448 51.282 1.00 80.69 305 ASP A C 1
ATOM 2345 O O . ASP A 1 305 ? -36.037 -33.501 51.892 1.00 80.69 305 ASP A O 1
ATOM 2349 N N . GLY A 1 306 ? -35.311 -31.387 51.867 1.00 69.50 306 GLY A N 1
ATOM 2350 C CA . GLY A 1 306 ? -34.807 -31.418 53.231 1.00 69.50 306 GLY A CA 1
ATOM 2351 C C . GLY A 1 306 ? -33.599 -32.339 53.365 1.00 69.50 306 GLY A C 1
ATOM 2352 O O . GLY A 1 306 ? -33.438 -32.978 54.393 1.00 69.50 306 GLY A O 1
ATOM 2353 N N . GLY A 1 307 ? -32.720 -32.408 52.364 1.00 66.31 307 GLY A N 1
ATOM 2354 C CA . GLY A 1 307 ? -31.504 -33.227 52.404 1.00 66.31 307 GLY A CA 1
ATOM 2355 C C . GLY A 1 307 ? -30.584 -32.893 53.579 1.00 66.31 307 GLY A C 1
ATOM 2356 O O . GLY A 1 307 ? -29.873 -33.761 54.063 1.00 66.31 307 GLY A O 1
ATOM 2357 N N . LEU A 1 308 ? -30.661 -31.675 54.126 1.00 65.88 308 LEU A N 1
ATOM 2358 C CA . LEU A 1 308 ? -30.040 -31.320 55.409 1.00 65.88 308 LEU A CA 1
ATOM 2359 C C . LEU A 1 308 ? -30.686 -32.027 56.609 1.00 65.88 308 LEU A C 1
ATOM 2361 O O . LEU A 1 308 ? -29.983 -32.351 57.558 1.00 65.88 308 LEU A O 1
ATOM 2365 N N . ALA A 1 309 ? -31.995 -32.280 56.575 1.00 67.44 309 ALA A N 1
ATOM 2366 C CA . ALA A 1 309 ? -32.679 -33.120 57.553 1.00 67.44 309 ALA A CA 1
ATOM 2367 C C . ALA A 1 309 ? -32.305 -34.596 57.357 1.00 67.44 309 ALA A C 1
ATOM 2369 O O . ALA A 1 309 ? -31.958 -35.239 58.337 1.00 67.44 309 ALA A O 1
ATOM 2370 N N . ALA A 1 310 ? -32.240 -35.090 56.115 1.00 69.75 310 ALA A N 1
ATOM 2371 C CA . ALA A 1 310 ? -31.788 -36.456 55.824 1.00 69.75 310 ALA A CA 1
ATOM 2372 C C . ALA A 1 310 ? -30.316 -36.695 56.221 1.00 69.75 310 ALA A C 1
ATOM 2374 O O . ALA A 1 310 ? -29.989 -37.728 56.796 1.00 69.75 310 ALA A O 1
ATOM 2375 N N . VAL A 1 311 ? -29.425 -35.725 55.985 1.00 71.69 311 VAL A N 1
ATOM 2376 C CA . VAL A 1 311 ? -28.022 -35.785 56.430 1.00 71.69 311 VAL A CA 1
ATOM 2377 C C .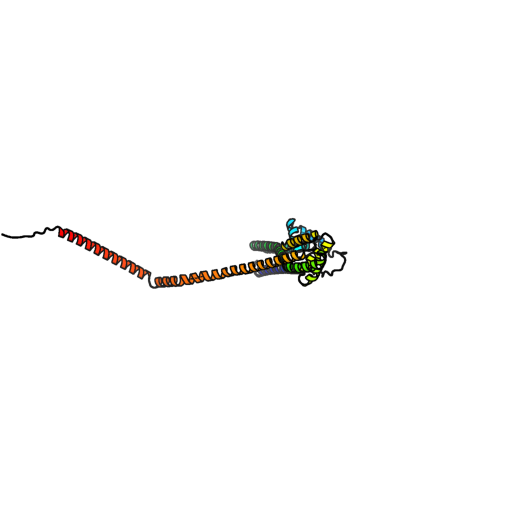 VAL A 1 311 ? -27.917 -35.632 57.942 1.00 71.69 311 VAL A C 1
ATOM 2379 O O . VAL A 1 311 ? -27.104 -36.311 58.559 1.00 71.69 311 VAL A O 1
ATOM 2382 N N . ARG A 1 312 ? -28.744 -34.791 58.572 1.00 72.81 312 ARG A N 1
ATOM 2383 C CA . ARG A 1 312 ? -28.766 -34.671 60.035 1.00 72.81 312 ARG A CA 1
ATOM 2384 C C . ARG A 1 312 ? -29.276 -35.945 60.707 1.00 72.81 312 ARG A C 1
ATOM 2386 O O . ARG A 1 312 ? -28.735 -36.328 61.737 1.00 72.81 312 ARG A O 1
ATOM 2393 N N . GLU A 1 313 ? -30.263 -36.603 60.112 1.00 75.19 313 GLU A N 1
ATOM 2394 C CA . GLU A 1 313 ? -30.786 -37.892 60.561 1.00 75.19 313 GLU A CA 1
ATOM 2395 C C . GLU A 1 313 ? -29.747 -39.003 60.364 1.00 75.19 313 GLU A C 1
ATOM 2397 O O . GLU A 1 313 ? -29.456 -39.722 61.313 1.00 75.19 313 GLU A O 1
ATOM 2402 N N . GLN A 1 314 ? -29.060 -39.055 59.214 1.00 76.31 314 GLN A N 1
ATOM 2403 C CA . GLN A 1 314 ? -27.939 -39.983 58.998 1.00 76.31 314 GLN A CA 1
ATOM 2404 C C . GLN A 1 314 ? -26.771 -39.771 59.972 1.00 76.31 314 GLN A C 1
ATOM 2406 O O . GLN A 1 314 ? -26.163 -40.746 60.413 1.00 76.31 314 GLN A O 1
ATOM 2411 N N . VAL A 1 315 ? -26.445 -38.520 60.311 1.00 77.38 315 VAL A N 1
ATOM 2412 C CA . VAL A 1 315 ? -25.382 -38.209 61.279 1.00 77.38 315 VAL A CA 1
ATOM 2413 C C . VAL A 1 315 ? -25.797 -38.616 62.695 1.00 77.38 315 VAL A C 1
ATOM 2415 O O . VAL A 1 315 ? -24.998 -39.235 63.395 1.00 77.38 315 VAL A O 1
ATOM 2418 N N . SER A 1 316 ? -27.042 -38.351 63.110 1.00 75.19 316 SER A N 1
ATOM 2419 C CA . SER A 1 316 ? -27.538 -38.791 64.424 1.00 75.19 316 SER A CA 1
ATOM 2420 C C . SER A 1 316 ? -27.667 -40.313 64.539 1.00 75.19 316 SER A C 1
ATOM 2422 O O . SER A 1 316 ? -27.359 -40.864 65.597 1.00 75.19 316 SER A O 1
ATOM 2424 N N . ASP A 1 317 ? -28.053 -41.010 63.468 1.00 79.12 317 ASP A N 1
ATOM 2425 C CA . ASP A 1 317 ? -28.091 -42.477 63.448 1.00 79.12 317 ASP A CA 1
ATOM 2426 C C . ASP A 1 317 ? -26.687 -43.089 63.531 1.00 79.12 317 ASP A C 1
ATOM 2428 O O . ASP A 1 317 ? -26.482 -44.088 64.231 1.00 79.12 317 ASP A O 1
ATOM 2432 N N . GLN A 1 318 ? -25.696 -42.478 62.870 1.00 81.56 318 GLN A N 1
ATOM 2433 C CA . GLN A 1 318 ? -24.301 -42.895 63.021 1.00 81.56 318 GLN A CA 1
ATOM 2434 C C . GLN A 1 318 ? -23.792 -42.694 64.450 1.00 81.56 318 GLN A C 1
ATOM 2436 O O . GLN A 1 318 ? -23.229 -43.631 65.018 1.00 81.56 318 GLN A O 1
ATOM 2441 N N . GLU A 1 319 ? -24.041 -41.534 65.063 1.00 80.00 319 GLU A N 1
ATOM 2442 C CA . GLU A 1 319 ? -23.666 -41.295 66.463 1.00 80.00 319 GLU A CA 1
ATOM 2443 C C . GLU A 1 319 ? -24.317 -42.310 67.417 1.00 80.00 319 GLU A C 1
ATOM 2445 O O . GLU A 1 319 ? -23.670 -42.807 68.342 1.00 80.00 319 GLU A O 1
ATOM 2450 N N . GLY A 1 320 ? -25.583 -42.672 67.184 1.00 76.50 320 GLY A N 1
ATOM 2451 C CA . GLY A 1 320 ? -26.289 -43.674 67.984 1.00 76.50 320 GLY A CA 1
ATOM 2452 C C . GLY A 1 320 ? -25.677 -45.076 67.876 1.00 76.50 320 GLY A C 1
ATOM 2453 O O . GLY A 1 320 ? -25.522 -45.774 68.886 1.00 76.50 320 GLY A O 1
ATOM 2454 N N . LEU A 1 321 ? -25.290 -45.486 66.666 1.00 81.88 321 LEU A N 1
ATOM 2455 C CA . LEU A 1 321 ? -24.626 -46.770 66.418 1.00 81.88 321 LEU A CA 1
ATOM 2456 C C . LEU A 1 321 ? -23.226 -46.827 67.033 1.00 81.88 321 LEU A C 1
ATOM 2458 O O . LEU A 1 321 ? -22.843 -47.859 67.597 1.00 81.88 321 LEU A O 1
ATOM 2462 N N . ASP A 1 322 ? -22.480 -45.729 66.968 1.00 82.38 322 ASP A N 1
ATOM 2463 C CA . ASP A 1 322 ? -21.154 -45.639 67.571 1.00 82.38 322 ASP A CA 1
ATOM 2464 C C . ASP A 1 322 ? -21.238 -45.683 69.104 1.00 82.38 322 ASP A C 1
ATOM 2466 O O . ASP A 1 322 ? -20.526 -46.471 69.736 1.00 82.38 322 ASP A O 1
ATOM 2470 N N . ALA A 1 323 ? -22.208 -44.989 69.706 1.00 82.06 323 ALA A N 1
ATOM 2471 C CA . ALA A 1 323 ? -22.483 -45.082 71.140 1.00 82.06 323 ALA A CA 1
ATOM 2472 C C . ALA A 1 323 ? -22.908 -46.503 71.572 1.00 82.06 323 ALA A C 1
ATOM 2474 O O . ALA A 1 323 ? -22.521 -46.990 72.642 1.00 82.06 323 ALA A O 1
ATOM 2475 N N . ALA A 1 324 ? -23.683 -47.213 70.746 1.00 79.94 324 ALA A N 1
ATOM 2476 C CA . ALA A 1 324 ? -24.086 -48.593 71.018 1.00 79.94 324 ALA A CA 1
ATOM 2477 C C . ALA A 1 324 ? -22.899 -49.572 70.957 1.00 79.94 324 ALA A C 1
ATOM 2479 O O . ALA A 1 324 ? -22.784 -50.459 71.814 1.00 79.94 324 ALA A O 1
ATOM 2480 N N . ARG A 1 325 ? -21.989 -49.392 69.989 1.00 85.75 325 ARG A N 1
ATOM 2481 C CA . ARG A 1 325 ? -20.733 -50.157 69.874 1.00 85.75 325 ARG A CA 1
ATOM 2482 C C . ARG A 1 325 ? -19.813 -49.925 71.065 1.00 85.75 325 ARG A C 1
ATOM 2484 O O . ARG A 1 325 ? -19.169 -50.861 71.543 1.00 85.75 325 ARG A O 1
ATOM 2491 N N . GLU A 1 326 ? -19.769 -48.702 71.573 1.00 84.94 326 GLU A N 1
ATOM 2492 C CA . GLU A 1 326 ? -18.950 -48.356 72.730 1.00 84.94 326 GLU A CA 1
ATOM 2493 C C . GLU A 1 326 ? -19.484 -48.995 74.023 1.00 84.94 326 GLU A C 1
ATOM 2495 O O . GLU A 1 326 ? -18.714 -49.559 74.807 1.00 84.94 326 GLU A O 1
ATOM 2500 N N . ARG A 1 327 ? -20.814 -49.041 74.197 1.00 81.94 327 ARG A N 1
ATOM 2501 C CA . ARG A 1 327 ? -21.478 -49.766 75.300 1.00 81.94 327 ARG A CA 1
ATOM 2502 C C . ARG A 1 327 ? -21.261 -51.273 75.240 1.00 81.94 327 ARG A C 1
ATOM 2504 O O . ARG A 1 327 ? -21.034 -51.910 76.265 1.00 81.94 327 ARG A O 1
ATOM 2511 N N . THR A 1 328 ? -21.311 -51.864 74.047 1.00 83.50 328 THR A N 1
ATOM 2512 C CA . THR A 1 328 ? -21.021 -53.299 73.897 1.00 83.50 328 THR A CA 1
ATOM 2513 C C . THR A 1 328 ? -19.551 -53.595 74.152 1.00 83.50 328 THR A C 1
ATOM 2515 O O . THR A 1 328 ? -19.255 -54.562 74.849 1.00 83.50 328 THR A O 1
ATOM 2518 N N . ARG A 1 329 ? -18.621 -52.751 73.685 1.00 83.69 329 ARG A N 1
ATOM 2519 C CA . ARG A 1 329 ? -17.195 -52.885 74.023 1.00 83.69 329 ARG A CA 1
ATOM 2520 C C . ARG A 1 329 ? -16.953 -52.808 75.525 1.00 83.69 329 ARG A C 1
ATOM 2522 O O . ARG A 1 329 ? -16.279 -53.683 76.060 1.00 83.69 329 ARG A O 1
ATOM 2529 N N . THR A 1 330 ? -17.533 -51.827 76.211 1.00 82.81 330 THR A N 1
ATOM 2530 C CA . THR A 1 330 ? -17.386 -51.686 77.669 1.00 82.81 330 THR A CA 1
ATOM 2531 C C . THR A 1 330 ? -18.032 -52.844 78.431 1.00 82.81 330 THR A C 1
ATOM 2533 O O . THR A 1 330 ? -17.409 -53.364 79.353 1.00 82.81 330 THR A O 1
ATOM 2536 N N . ALA A 1 331 ? -19.204 -53.332 78.011 1.00 78.81 331 ALA A N 1
ATOM 2537 C CA . ALA A 1 331 ? -19.857 -54.501 78.612 1.00 78.81 331 ALA A CA 1
ATOM 2538 C C . ALA A 1 331 ? -19.093 -55.819 78.378 1.00 78.81 331 ALA A C 1
ATOM 2540 O O . ALA A 1 331 ? -19.037 -56.692 79.247 1.00 78.81 331 ALA A O 1
ATOM 2541 N N . VAL A 1 332 ? -18.479 -55.982 77.205 1.00 80.25 332 VAL A N 1
ATOM 2542 C CA . VAL A 1 332 ? -17.594 -57.120 76.921 1.00 80.25 332 VAL A CA 1
ATOM 2543 C C . VAL A 1 332 ? -16.322 -57.016 77.761 1.00 80.25 332 VAL A C 1
ATOM 2545 O O . VAL A 1 332 ? -15.854 -58.021 78.291 1.00 80.25 332 VAL A O 1
ATOM 2548 N N . GLN A 1 333 ? -15.791 -55.809 77.950 1.00 81.56 333 GLN A N 1
ATOM 2549 C CA . GLN A 1 333 ? -14.591 -55.574 78.745 1.00 81.56 333 GLN A CA 1
ATOM 2550 C C . GLN A 1 333 ? -14.830 -55.790 80.249 1.00 81.56 333 GLN A C 1
ATOM 2552 O O . GLN A 1 333 ? -13.960 -56.334 80.930 1.00 81.56 333 GLN A O 1
ATOM 2557 N N . THR A 1 334 ? -16.011 -55.448 80.774 1.00 76.94 334 THR A N 1
ATOM 2558 C CA . THR A 1 334 ? -16.397 -55.772 82.157 1.00 76.94 334 THR A CA 1
ATOM 2559 C C . THR A 1 334 ? -16.637 -57.266 82.344 1.00 76.94 334 THR A C 1
ATOM 2561 O O . THR A 1 334 ? -16.081 -57.840 83.278 1.00 76.94 334 THR A O 1
ATOM 2564 N N . ARG A 1 335 ? -17.331 -57.943 81.417 1.00 72.88 335 ARG A N 1
ATOM 2565 C CA . ARG A 1 335 ? -17.465 -59.413 81.456 1.00 72.88 335 ARG A CA 1
ATOM 2566 C C . ARG A 1 335 ? -16.126 -60.136 81.341 1.00 72.88 335 ARG A C 1
ATOM 2568 O O . ARG A 1 335 ? -15.930 -61.153 81.997 1.00 72.88 335 ARG A O 1
ATOM 2575 N N . ALA A 1 336 ? -15.187 -59.620 80.550 1.00 69.50 336 ALA A N 1
ATOM 2576 C CA . ALA A 1 336 ? -13.836 -60.168 80.469 1.00 69.50 336 ALA A CA 1
ATOM 2577 C C . ALA A 1 336 ? -13.064 -59.988 81.790 1.00 69.50 336 ALA A C 1
ATOM 2579 O O . ALA A 1 336 ? -12.366 -60.909 82.213 1.00 69.50 336 ALA A O 1
ATOM 2580 N N . ARG A 1 337 ? -13.231 -58.850 82.484 1.00 70.31 337 ARG A N 1
ATOM 2581 C CA . ARG A 1 337 ? -12.685 -58.647 83.840 1.00 70.31 337 ARG A CA 1
ATOM 2582 C C . ARG A 1 337 ? -13.308 -59.606 84.863 1.00 70.31 337 ARG A C 1
ATOM 2584 O O . ARG A 1 337 ? -12.576 -60.196 85.651 1.00 70.31 337 ARG A O 1
ATOM 2591 N N . GLU A 1 338 ? -14.620 -59.828 84.816 1.00 68.75 338 GLU A N 1
ATOM 2592 C CA . GLU A 1 338 ? -15.321 -60.771 85.705 1.00 68.75 338 GLU A CA 1
ATOM 2593 C C . GLU A 1 338 ? -14.959 -62.241 85.425 1.00 68.75 338 GLU A C 1
ATOM 2595 O O . GLU A 1 338 ? -14.772 -63.029 86.354 1.00 68.75 338 GLU A O 1
ATOM 2600 N N . ALA A 1 339 ? -14.802 -62.626 84.156 1.00 64.88 339 ALA A N 1
ATOM 2601 C CA . ALA A 1 339 ? -14.362 -63.967 83.767 1.00 64.88 339 ALA A CA 1
ATOM 2602 C C . ALA A 1 339 ? -12.887 -64.221 84.127 1.00 64.88 339 ALA A C 1
ATOM 2604 O O . ALA A 1 339 ? -12.533 -65.328 84.536 1.00 64.88 339 ALA A O 1
ATOM 2605 N N . GLY A 1 340 ? -12.038 -63.191 84.036 1.00 61.81 340 GLY A N 1
ATOM 2606 C CA . GLY A 1 340 ? -10.671 -63.219 84.559 1.00 61.81 340 GLY A CA 1
ATOM 2607 C C . GLY A 1 340 ? -10.633 -63.425 86.076 1.00 61.81 340 GLY A C 1
ATOM 2608 O O . GLY A 1 340 ? -9.860 -64.251 86.55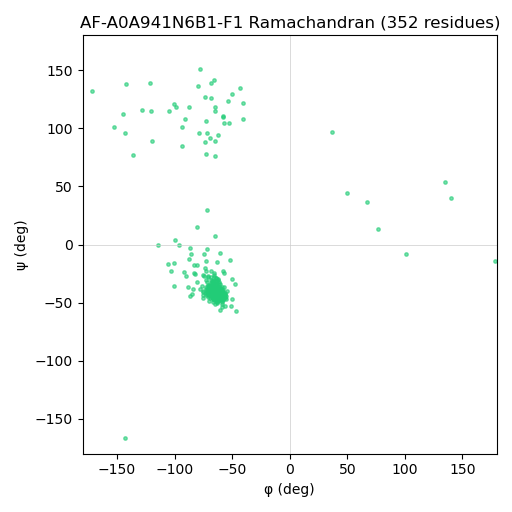3 1.00 61.81 340 GLY A O 1
ATOM 2609 N N . ALA A 1 341 ? -11.529 -62.768 86.821 1.00 57.72 341 ALA A N 1
ATOM 2610 C CA . ALA A 1 341 ? -11.658 -62.948 88.268 1.00 57.72 341 ALA A CA 1
ATOM 2611 C C . ALA A 1 341 ? -12.164 -64.354 88.659 1.00 57.72 341 ALA A C 1
ATOM 2613 O O . ALA A 1 341 ? -11.710 -64.918 89.652 1.00 57.72 341 ALA A O 1
ATOM 2614 N N . ARG A 1 342 ? -13.044 -64.980 87.859 1.00 55.22 342 ARG A N 1
ATOM 2615 C CA . ARG A 1 342 ? -13.512 -66.363 88.102 1.00 55.22 342 ARG A CA 1
ATOM 2616 C C . ARG A 1 342 ? -12.468 -67.446 87.809 1.00 55.22 342 ARG A C 1
ATOM 2618 O O . ARG A 1 342 ? -12.563 -68.526 88.382 1.00 55.22 342 ARG A O 1
ATOM 2625 N N . ARG A 1 343 ? -11.463 -67.181 86.967 1.00 55.47 343 ARG A N 1
ATOM 2626 C CA . ARG A 1 343 ? -10.358 -68.125 86.694 1.00 55.47 343 ARG A CA 1
ATOM 2627 C C . ARG A 1 343 ? -9.332 -68.239 87.831 1.00 55.47 343 ARG A C 1
ATOM 2629 O O . ARG A 1 343 ? -8.475 -69.110 87.757 1.00 55.47 343 ARG A O 1
ATOM 2636 N N . GLN A 1 344 ? -9.417 -67.397 88.864 1.00 55.00 344 GLN A N 1
ATOM 2637 C CA . GLN A 1 344 ? -8.542 -67.447 90.044 1.00 55.00 344 GLN A CA 1
ATOM 2638 C C . GLN A 1 344 ? -9.167 -68.139 91.269 1.00 55.00 344 GLN A C 1
ATOM 2640 O O . GLN A 1 344 ? -8.525 -68.199 92.314 1.00 55.00 344 GLN A O 1
ATOM 2645 N N . LEU A 1 345 ? -10.378 -68.702 91.167 1.00 52.19 345 LEU A N 1
ATOM 2646 C CA . LEU A 1 345 ? -10.956 -69.507 92.249 1.00 52.19 345 LEU A CA 1
ATOM 2647 C C . LEU A 1 345 ? -10.504 -70.978 92.107 1.00 52.19 345 LEU A C 1
ATOM 2649 O O . LEU A 1 345 ? -10.783 -71.593 91.076 1.00 52.19 345 LEU A O 1
ATOM 2653 N N . PRO A 1 346 ? -9.772 -71.534 93.093 1.00 51.12 346 PRO A N 1
ATOM 2654 C CA . PRO A 1 346 ? -9.096 -72.823 92.979 1.00 51.12 346 PRO A CA 1
ATOM 2655 C C . PRO A 1 346 ? -10.084 -73.990 92.912 1.00 51.12 346 PRO A C 1
ATOM 2657 O O . PRO A 1 346 ? -11.066 -74.049 93.652 1.00 51.12 346 PRO A O 1
ATOM 2660 N N . THR A 1 347 ? -9.779 -74.955 92.046 1.00 52.28 347 THR A N 1
ATOM 2661 C CA . THR A 1 347 ? -10.402 -76.278 92.012 1.00 52.28 347 THR A CA 1
ATOM 2662 C C . THR A 1 347 ? -10.121 -77.012 93.323 1.00 52.28 347 THR A C 1
ATOM 2664 O O . THR A 1 347 ? -9.087 -77.661 93.474 1.00 52.28 347 THR A O 1
ATOM 2667 N N . VAL A 1 348 ? -11.049 -76.918 94.274 1.00 54.75 348 VAL A N 1
ATOM 2668 C CA . VAL A 1 348 ? -11.210 -77.917 95.334 1.00 54.75 348 VAL A CA 1
ATOM 2669 C C . VAL A 1 348 ? -11.804 -79.147 94.659 1.00 54.75 348 VAL A C 1
ATOM 2671 O O . VAL A 1 348 ? -13.009 -79.205 94.428 1.00 54.75 348 VAL A O 1
ATOM 2674 N N . ASN A 1 349 ? -10.947 -80.094 94.279 1.00 49.19 349 ASN A N 1
ATOM 2675 C CA . ASN A 1 349 ? -11.386 -81.430 93.912 1.00 49.19 349 ASN A CA 1
ATOM 2676 C C . ASN A 1 349 ? -11.034 -82.374 95.056 1.00 49.19 349 ASN A C 1
ATOM 2678 O O . ASN A 1 349 ? -9.868 -82.569 95.396 1.00 49.19 349 ASN A O 1
ATOM 2682 N N . ALA A 1 350 ? -12.091 -82.893 95.663 1.00 50.47 350 ALA A N 1
ATOM 2683 C CA . ALA A 1 350 ? -12.061 -83.982 96.607 1.00 50.47 350 ALA A CA 1
ATOM 2684 C C . ALA A 1 350 ? -11.941 -85.317 95.855 1.00 50.47 350 ALA A C 1
ATOM 2686 O O . ALA A 1 350 ? -12.631 -85.561 94.867 1.00 50.47 350 ALA A O 1
ATOM 2687 N N . SER A 1 351 ? -11.085 -86.192 96.364 1.00 43.16 351 SER A N 1
ATOM 2688 C CA . SER A 1 351 ? -11.081 -87.653 96.190 1.00 43.16 351 SER A CA 1
ATOM 2689 C C . SER A 1 351 ? -10.405 -88.145 97.480 1.00 43.16 351 SER A C 1
ATOM 2691 O O . SER A 1 351 ? -9.263 -87.775 97.722 1.00 43.16 351 SER A O 1
ATOM 2693 N N . VAL A 1 352 ? -11.094 -88.640 98.515 1.00 49.12 352 VAL A N 1
ATOM 2694 C CA . VAL A 1 352 ? -11.780 -89.942 98.632 1.00 49.12 352 VAL A CA 1
ATOM 2695 C C . VAL A 1 352 ? -10.996 -91.044 97.925 1.00 49.12 352 VAL A C 1
ATOM 2697 O O . VAL A 1 352 ? -11.128 -91.178 96.718 1.00 49.12 352 VAL A O 1
ATOM 2700 N N . GLU A 1 353 ? -10.192 -91.799 98.677 1.00 44.53 353 GLU A N 1
ATOM 2701 C CA . GLU A 1 353 ? -10.320 -93.259 98.813 1.00 44.53 353 GLU A CA 1
ATOM 2702 C C . GLU A 1 353 ? -9.373 -93.808 99.903 1.00 44.53 353 GLU A C 1
ATOM 2704 O O . GLU A 1 353 ? -8.207 -93.431 99.949 1.00 44.53 353 GLU A O 1
ATOM 2709 N N . LEU A 1 354 ? -9.970 -94.654 100.759 1.00 44.06 354 LEU A N 1
ATOM 2710 C CA . LEU A 1 354 ? -9.464 -95.828 101.502 1.00 44.06 354 LEU A CA 1
ATOM 2711 C C . LEU A 1 354 ? -8.157 -95.765 102.311 1.00 44.06 354 LEU A C 1
ATOM 2713 O O . LEU A 1 354 ? -7.058 -95.681 101.725 1.00 44.06 354 LEU A O 1
#

Nearest PDB structures (foldseek):
  3ja6-assembly1_I  TM=1.899E-01  e=7.893E+00  Escherichia coli

Secondary structure (DSSP, 8-state):
----HHHHHHHHHHHHHHHHHHHHHHHHHHHS--------TT--S-----S-TTTHHHHHHHTTSS---HHHHHHHHHHHHHTT---TTHHHHHHHHHHHHHHHHHHHHHHHHHHHHTT-HHHHHHHHHHHHHHHHHHHHHHHHHHHHHHHHHHHHHHHHHHHHHHHHHHHHHHSS-HHHHHHHHHHHTTTT-HHHHHHHHHHHHHHHHS-HHHHHHHHHHHH--HHHHHHHHHHHHHTT--SSHHHHHHHHHHHHHHHHHHHHHHHHHHHHHHHHHHHHHHHHHHHHHHHHHHHHHHHHHHHHTTHHHHHHHHHHHHHHHHHHHHHHHHHHHHHHHHHHHHTTS---------

Solvent-accessible surface area (backbone atoms only — not comparable to full-atom values): 19652 Å² total; per-residue (Å²): 136,82,84,54,71,63,63,56,50,50,52,53,48,52,52,50,50,54,50,50,50,51,50,49,49,51,53,48,67,65,63,52,68,71,73,75,72,79,81,70,92,80,76,75,97,76,76,91,72,81,89,60,80,86,54,56,61,60,38,54,57,56,53,59,77,58,87,68,54,76,64,58,53,52,54,48,50,48,43,38,54,40,47,68,51,87,48,97,59,48,66,58,50,51,51,26,54,52,48,50,51,46,51,52,52,47,50,52,28,52,51,50,19,58,65,47,27,76,80,36,61,73,57,14,54,52,40,41,52,49,33,53,52,50,48,51,47,66,63,50,52,59,58,55,51,49,51,52,48,17,50,52,47,48,50,54,40,60,68,46,45,40,61,52,31,51,49,35,22,55,29,40,76,76,34,97,39,65,68,57,17,41,48,51,48,18,62,71,30,39,86,82,41,45,79,44,15,53,52,35,43,52,34,42,56,38,31,76,77,46,52,60,63,57,22,40,51,51,49,26,65,54,66,71,43,73,70,51,44,52,50,40,53,52,51,60,69,32,74,84,42,84,74,64,44,40,62,53,35,46,54,50,24,51,52,46,55,49,54,53,50,52,56,48,48,53,57,51,52,57,50,54,60,60,54,48,54,64,51,50,65,53,48,53,59,52,50,49,49,62,65,44,48,60,57,52,53,52,51,50,49,40,60,71,74,39,38,67,56,54,49,50,49,54,50,53,51,51,52,52,53,53,53,51,52,50,52,50,51,52,53,50,52,49,51,50,52,53,52,55,58,58,71,72,62,78,86,85,77,89,74,91,81,136

Radius of gyration: 44.9 Å; Cα contacts (8 Å, |Δi|>4): 189; chains: 1; bounding box: 61×132×132 Å

Mean predicted aligned error: 17.33 Å

Sequence (354 aa):
MTVTADQMLIAAFVGCTLLALCVQLIARGLAQKPAGEDFEPGESVQGVRHPGESIGFVTRLLAGIFPQTRGGRQTLEMLFIRAGQFSISAAPRFLAVRNFVMLAVSGVFIYLGLQFGKQNPTLGTRLLAGGLIAVLLIWALPGLWIQVLASRRIERIRRSLPYILDMLSLCVSGSGSVRDAIGHVSRETHDTHPDTSTELTLVREQTDLATLDFALQQFSRRMDIPEVAGIVGLISQFQHLGVGAEAALHSYSDSLRLKWRQAAEERANSKTVKLLFPLALCLLPSMMMLLWGPAAVDLFRFMKDGGLAAVREQVSDQEGLDAARERTRTAVQTRAREAGARRQLPTVNASVEL